Protein AF-0000000078982637 (afdb_homodimer)

Secondary structure (DSSP, 8-state):
--SS-HHHHHHHHHHHHHHH-HHHHHHHHHT--TTTHHHHHHHIIIIIIIITT-TTS-HHHHHHHHHHHHHHHT-HHHHHHHHHHHHHTT--HHHHHHHHHHHHHHH-HHHHHHHHHHHHHHHHHH-/--SS-HHHHHHHHHHHHHHH-HHHHHHHHHT--TTTHHHHHHHIIIIIIIITT-TTS-HHHHHHHHHHHHHHHT-HHHHHHHHHHHHHT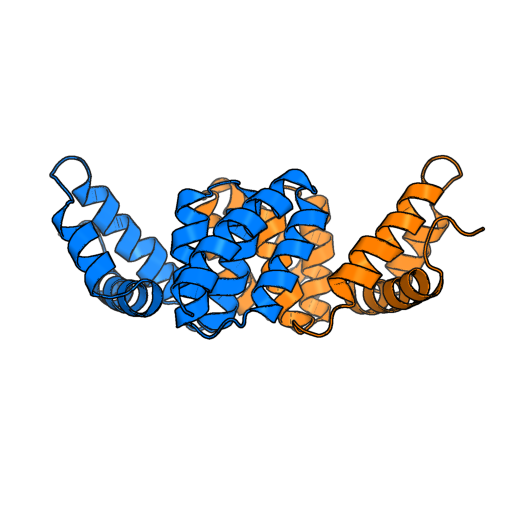T--HHHHHHHHHHHHHHH-HHHHHHHHHHHHHHHHHH-

Nearest PDB structures (foldseek):
  2af7-assembly1_F  TM=8.722E-01  e=1.234E-04  Methanothermobacter thermautotrophicus
  2af7-assembly1_A  TM=8.542E-01  e=3.656E-04  Methanothermobacter thermautotrophicus
  4g9q-assembly1_A  TM=7.860E-01  e=1.277E-02  Sinorhizobium meliloti 1021
  2qeu-assembly1_B  TM=6.125E-01  e=2.126E-01  Paraburkholderia xenovorans LB400
  8sxh-assembly1_C  TM=4.852E-01  e=8.196E+00  Pseudomonas aeruginosa

Structure (mmCIF, N/CA/C/O backbone):
data_AF-0000000078982637-model_v1
#
loop_
_entity.id
_entity.type
_entity.pdbx_description
1 polymer 'Carboxymuconolactone decarboxylase family protein'
#
loop_
_atom_site.group_PDB
_atom_site.id
_atom_site.type_symbol
_atom_site.label_atom_id
_atom_site.label_alt_id
_atom_site.label_comp_id
_atom_site.label_asym_id
_atom_site.label_entity_id
_atom_site.label_seq_id
_atom_site.pdbx_PDB_ins_code
_atom_site.Cartn_x
_atom_site.Cartn_y
_atom_site.Cartn_z
_atom_site.occupancy
_atom_site.B_iso_or_equiv
_atom_site.auth_seq_id
_atom_site.auth_comp_id
_atom_site.auth_asym_id
_atom_site.auth_atom_id
_atom_site.pdbx_PDB_model_num
ATOM 1 N N . MET A 1 1 ? -15.234 -32.938 -7.301 1 39.88 1 MET A N 1
ATOM 2 C CA . MET A 1 1 ? -15.484 -31.547 -7.633 1 39.88 1 MET A CA 1
ATOM 3 C C . MET A 1 1 ? -14.312 -30.672 -7.203 1 39.88 1 MET A C 1
ATOM 5 O O . MET A 1 1 ? -13.789 -30.812 -6.098 1 39.88 1 MET A O 1
ATOM 9 N N . SER A 1 2 ? -13.5 -30.016 -8.086 1 51.41 2 SER A N 1
ATOM 10 C CA . SER A 1 2 ? -12.258 -29.328 -7.789 1 51.41 2 SER A CA 1
ATOM 11 C C . SER A 1 2 ? -12.461 -28.25 -6.734 1 51.41 2 SER A C 1
ATOM 13 O O . SER A 1 2 ? -13.469 -27.531 -6.758 1 51.41 2 SER A O 1
ATOM 15 N N . THR A 1 3 ? -11.875 -28.438 -5.594 1 61.03 3 THR A N 1
ATOM 16 C CA . THR A 1 3 ? -11.977 -27.625 -4.391 1 61.03 3 THR A CA 1
ATOM 17 C C . THR A 1 3 ? -11.914 -26.141 -4.738 1 61.03 3 THR A C 1
ATOM 19 O O . THR A 1 3 ? -12.367 -25.297 -3.965 1 61.03 3 THR A O 1
ATOM 22 N N . PHE A 1 4 ? -11.328 -25.812 -5.848 1 66.12 4 PHE A N 1
ATOM 23 C CA . PHE A 1 4 ? -11.32 -24.422 -6.289 1 66.12 4 PHE A CA 1
ATOM 24 C C . PHE A 1 4 ? -11.984 -24.281 -7.652 1 66.12 4 PHE A C 1
ATOM 26 O O . PHE A 1 4 ? -12.203 -25.281 -8.352 1 66.12 4 PHE A O 1
ATOM 33 N N . ASP A 1 5 ? -12.617 -23.125 -7.871 1 77.19 5 ASP A N 1
ATOM 34 C CA . ASP A 1 5 ? -13.156 -22.734 -9.172 1 77.19 5 ASP A CA 1
ATOM 35 C C . ASP A 1 5 ? -12.078 -22.797 -10.25 1 77.19 5 ASP A C 1
ATOM 37 O O . ASP A 1 5 ? -11.141 -22 -10.234 1 77.19 5 ASP A O 1
ATOM 41 N N . GLU A 1 6 ? -12.086 -23.719 -11.062 1 86.25 6 GLU A N 1
ATOM 42 C CA . GLU A 1 6 ? -11.086 -23.953 -12.102 1 86.25 6 GLU A CA 1
ATOM 43 C C . GLU A 1 6 ? -10.875 -22.719 -12.953 1 86.25 6 GLU A C 1
ATOM 45 O O . GLU A 1 6 ? -9.75 -22.422 -13.367 1 86.25 6 GLU A O 1
ATOM 50 N N . ASP A 1 7 ? -11.938 -22.062 -13.258 1 90.31 7 ASP A N 1
ATOM 51 C CA . ASP A 1 7 ? -11.828 -20.844 -14.055 1 90.31 7 ASP A CA 1
ATOM 52 C C . ASP A 1 7 ? -11.008 -19.781 -13.328 1 90.31 7 ASP A C 1
ATOM 54 O O . ASP A 1 7 ? -10.172 -19.109 -13.938 1 90.31 7 ASP A O 1
ATOM 58 N N . LEU A 1 8 ? -11.305 -19.672 -12.086 1 91.94 8 LEU A N 1
ATOM 59 C CA . LEU A 1 8 ? -10.562 -18.703 -11.289 1 91.94 8 LEU A CA 1
ATOM 60 C C . LEU A 1 8 ? -9.094 -19.109 -11.188 1 91.94 8 LEU A C 1
ATOM 62 O O . LEU A 1 8 ? -8.211 -18.25 -11.172 1 91.94 8 LEU A O 1
ATOM 66 N N . PHE A 1 9 ? -8.805 -20.438 -11.055 1 94.69 9 PHE A N 1
ATOM 67 C CA . PHE A 1 9 ? -7.438 -20.938 -11.008 1 94.69 9 PHE A CA 1
ATOM 68 C C . PHE A 1 9 ? -6.684 -20.594 -12.281 1 94.69 9 PHE A C 1
ATOM 70 O O . PHE A 1 9 ? -5.547 -20.125 -12.234 1 94.69 9 PHE A O 1
ATOM 77 N N . LEU A 1 10 ? -7.301 -20.797 -13.414 1 95 10 LEU A N 1
ATOM 78 C CA . LEU A 1 10 ? -6.656 -20.531 -14.695 1 95 10 LEU A CA 1
ATOM 79 C C . LEU A 1 10 ? -6.41 -19.047 -14.891 1 95 10 LEU A C 1
ATOM 81 O O . LEU A 1 10 ? -5.355 -18.641 -15.383 1 95 10 LEU A O 1
ATOM 85 N N . LYS A 1 11 ? -7.402 -18.266 -14.539 1 95.38 11 LYS A N 1
ATOM 86 C CA . LYS A 1 11 ? -7.215 -16.812 -14.57 1 95.38 11 LYS A CA 1
ATOM 87 C C . LYS A 1 11 ? -6.062 -16.391 -13.664 1 95.38 11 LYS A C 1
ATOM 89 O O . LYS A 1 11 ? -5.238 -15.555 -14.055 1 95.38 11 LYS A O 1
ATOM 94 N N . GLY A 1 12 ? -6.047 -16.984 -12.547 1 97 12 GLY A N 1
ATOM 95 C CA . GLY A 1 12 ? -5 -16.688 -11.586 1 97 12 GLY A CA 1
ATOM 96 C C . GLY A 1 12 ? -3.615 -17.062 -12.078 1 97 12 GLY A C 1
ATOM 97 O O . GLY A 1 12 ? -2.652 -16.328 -11.875 1 97 12 GLY A O 1
ATOM 98 N N . LEU A 1 13 ? -3.615 -18.219 -12.672 1 96.19 13 LEU A N 1
ATOM 99 C CA . LEU A 1 13 ? -2.34 -18.672 -13.203 1 96.19 13 LEU A CA 1
ATOM 100 C C . LEU A 1 13 ? -1.797 -17.703 -14.242 1 96.19 13 LEU A C 1
ATOM 102 O O . LEU A 1 13 ? -0.598 -17.422 -14.266 1 96.19 13 LEU A O 1
ATOM 106 N N . GLU A 1 14 ? -2.582 -17.25 -15.117 1 96.81 14 GLU A N 1
ATOM 107 C CA . GLU A 1 14 ? -2.186 -16.281 -16.141 1 96.81 14 GLU A CA 1
ATOM 108 C C . GLU A 1 14 ? -1.664 -15 -15.523 1 96.81 14 GLU A C 1
ATOM 110 O O . GLU A 1 14 ? -0.617 -14.484 -15.922 1 96.81 14 GLU A O 1
ATOM 115 N N . GLN A 1 15 ? -2.361 -14.492 -14.516 1 96.75 15 GLN A N 1
ATOM 116 C CA . GLN A 1 15 ? -1.96 -13.25 -13.852 1 96.75 15 GLN A CA 1
ATOM 117 C C . GLN A 1 15 ? -0.653 -13.438 -13.086 1 96.75 15 GLN A C 1
ATOM 119 O O . GLN A 1 15 ? 0.202 -12.547 -13.086 1 96.75 15 GLN A O 1
ATOM 124 N N . ARG A 1 16 ? -0.578 -14.523 -12.43 1 97.88 16 ARG A N 1
ATOM 125 C CA . ARG A 1 16 ? 0.612 -14.828 -11.641 1 97.88 16 ARG A CA 1
ATOM 126 C C . ARG A 1 16 ? 1.852 -14.906 -12.523 1 97.88 16 ARG A C 1
ATOM 128 O O . ARG A 1 16 ? 2.881 -14.297 -12.219 1 97.88 16 ARG A O 1
ATOM 135 N N . LYS A 1 17 ? 1.733 -15.562 -13.633 1 98 17 LYS A N 1
ATOM 136 C CA . LYS A 1 17 ? 2.83 -15.68 -14.586 1 98 17 LYS A CA 1
ATOM 137 C C . LYS A 1 17 ? 3.18 -14.328 -15.195 1 98 17 LYS A C 1
ATOM 139 O O . LYS A 1 17 ? 4.355 -14 -15.367 1 98 17 LYS A O 1
ATOM 144 N N . ALA A 1 18 ? 2.193 -13.539 -15.508 1 97.88 18 ALA A N 1
ATOM 145 C CA . ALA A 1 18 ? 2.416 -12.234 -16.109 1 97.88 18 ALA A CA 1
ATOM 146 C C . ALA A 1 18 ? 3.16 -11.297 -15.164 1 97.88 18 ALA A C 1
ATOM 148 O O . ALA A 1 18 ? 3.963 -10.469 -15.594 1 97.88 18 ALA A O 1
ATOM 149 N N . THR A 1 19 ? 2.959 -11.469 -13.906 1 97.69 19 THR A N 1
ATOM 150 C CA . THR A 1 19 ? 3.525 -10.578 -12.898 1 97.69 19 THR A CA 1
ATOM 151 C C . THR A 1 19 ? 4.871 -11.094 -12.406 1 97.69 19 THR A C 1
ATOM 153 O O . THR A 1 19 ? 5.863 -10.367 -12.406 1 97.69 19 THR A O 1
ATOM 156 N N . LEU A 1 20 ? 4.926 -12.359 -12.094 1 97.62 20 LEU A N 1
ATOM 157 C CA . LEU A 1 20 ? 6.094 -12.883 -11.391 1 97.62 20 LEU A CA 1
ATOM 158 C C . LEU A 1 20 ? 7.027 -13.609 -12.352 1 97.62 20 LEU A C 1
ATOM 160 O O . LEU A 1 20 ? 8.141 -13.977 -11.977 1 97.62 20 LEU A O 1
ATOM 164 N N . GLY A 1 21 ? 6.613 -13.828 -13.609 1 97.38 21 GLY A N 1
ATOM 165 C CA . GLY A 1 21 ? 7.383 -14.57 -14.594 1 97.38 21 GLY A CA 1
ATOM 166 C C . GLY A 1 21 ? 6.961 -16.016 -14.711 1 97.38 21 GLY A C 1
ATOM 167 O O . GLY A 1 21 ? 6.848 -16.719 -13.711 1 97.38 21 GLY A O 1
ATOM 168 N N . ALA A 1 22 ? 6.809 -16.453 -15.961 1 97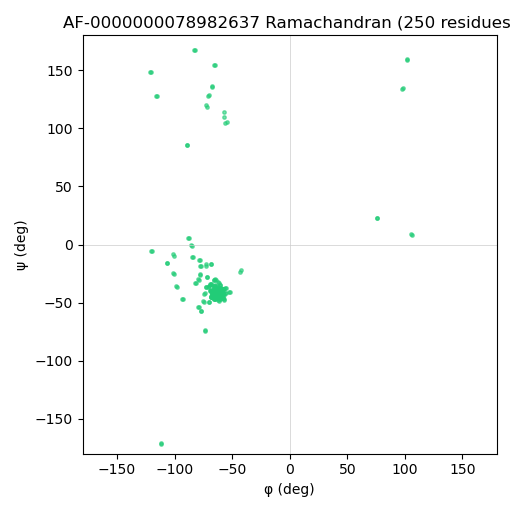.31 22 ALA A N 1
ATOM 169 C CA . ALA A 1 22 ? 6.266 -17.781 -16.234 1 97.31 22 ALA A CA 1
ATOM 170 C C . ALA A 1 22 ? 7.191 -18.875 -15.703 1 97.31 22 ALA A C 1
ATOM 172 O O . ALA A 1 22 ? 6.73 -19.828 -15.07 1 97.31 22 ALA A O 1
ATOM 173 N N . GLU A 1 23 ? 8.492 -18.734 -15.961 1 97 23 GLU A N 1
ATOM 174 C CA . GLU A 1 23 ? 9.438 -19.766 -15.531 1 97 23 GLU A CA 1
ATOM 175 C C . GLU A 1 23 ? 9.445 -19.906 -14.016 1 97 23 GLU A C 1
ATOM 177 O O . GLU A 1 23 ? 9.422 -21.031 -13.492 1 97 23 GLU A O 1
ATOM 182 N N . TYR A 1 24 ? 9.461 -18.812 -13.391 1 96.12 24 TYR A N 1
ATOM 183 C CA . TYR A 1 24 ? 9.453 -18.828 -11.938 1 96.12 24 TYR A CA 1
ATOM 184 C C . TYR A 1 24 ? 8.195 -19.5 -11.398 1 96.12 24 TYR A C 1
ATOM 186 O O . TYR A 1 24 ? 8.273 -20.344 -10.5 1 96.12 24 TYR A O 1
ATOM 194 N N . VAL A 1 25 ? 7.004 -19.172 -11.914 1 97.06 25 VAL A N 1
ATOM 195 C CA . VAL A 1 25 ? 5.719 -19.703 -11.445 1 97.06 25 VAL A CA 1
ATOM 196 C C . VAL A 1 25 ? 5.648 -21.203 -11.711 1 97.06 25 VAL A C 1
ATOM 198 O O . VAL A 1 25 ? 5.195 -21.969 -10.852 1 97.06 25 VAL A O 1
ATOM 201 N N . GLU A 1 26 ? 6.105 -21.609 -12.844 1 95.88 26 GLU A N 1
ATOM 202 C CA . GLU A 1 26 ? 6.078 -23.031 -13.195 1 95.88 26 GLU A CA 1
ATOM 203 C C . GLU A 1 26 ? 6.98 -23.844 -12.273 1 95.88 26 GLU A C 1
ATOM 205 O O . GLU A 1 26 ? 6.613 -24.953 -11.852 1 95.88 26 GLU A O 1
ATOM 210 N N . ARG A 1 27 ? 8.156 -23.312 -12 1 95.81 27 ARG A N 1
ATOM 211 C CA . ARG A 1 27 ? 9.062 -23.984 -11.078 1 95.81 27 ARG A CA 1
ATOM 212 C C . ARG A 1 27 ? 8.438 -24.094 -9.688 1 95.81 27 ARG A C 1
ATOM 214 O O . ARG A 1 27 ? 8.539 -25.125 -9.039 1 95.81 27 ARG A O 1
ATOM 221 N N . ASN A 1 28 ? 7.816 -23 -9.258 1 94.25 28 ASN A N 1
ATOM 222 C CA . ASN A 1 28 ? 7.148 -23 -7.961 1 94.25 28 ASN A CA 1
ATOM 223 C C . ASN A 1 28 ? 6.039 -24.031 -7.891 1 94.25 28 ASN A C 1
ATOM 225 O O . ASN A 1 28 ? 5.934 -24.766 -6.906 1 94.25 28 ASN A O 1
ATOM 229 N N . LEU A 1 29 ? 5.203 -24.141 -8.914 1 93.25 29 LEU A N 1
ATOM 230 C CA . LEU A 1 29 ? 4.09 -25.078 -8.953 1 93.25 29 LEU A CA 1
ATOM 231 C C . LEU A 1 29 ? 4.59 -26.516 -9.031 1 93.25 29 LEU A C 1
ATOM 233 O O . LEU A 1 29 ? 4.012 -27.422 -8.414 1 93.25 29 LEU A O 1
ATOM 237 N N . ALA A 1 30 ? 5.656 -26.719 -9.688 1 93.25 30 ALA A N 1
ATOM 238 C CA . ALA A 1 30 ? 6.227 -28.062 -9.852 1 93.25 30 ALA A CA 1
ATOM 239 C C . ALA A 1 30 ? 6.832 -28.562 -8.539 1 93.25 30 ALA A C 1
ATOM 241 O O . ALA A 1 30 ? 6.918 -29.766 -8.312 1 93.25 30 ALA A O 1
ATOM 242 N N . ALA A 1 31 ? 7.234 -27.656 -7.773 1 93.94 31 ALA A N 1
ATOM 243 C CA . ALA A 1 31 ? 7.875 -28 -6.508 1 93.94 31 ALA A CA 1
ATOM 244 C C . ALA A 1 31 ? 6.836 -28.391 -5.457 1 93.94 31 ALA A C 1
ATOM 246 O O . ALA A 1 31 ? 7.176 -28.953 -4.418 1 93.94 31 ALA A O 1
ATOM 247 N N . ALA A 1 32 ? 5.586 -28.109 -5.738 1 91.5 32 ALA A N 1
ATOM 248 C CA . ALA A 1 32 ? 4.531 -28.438 -4.785 1 91.5 32 ALA A CA 1
ATOM 249 C C . ALA A 1 32 ? 4.367 -29.938 -4.641 1 91.5 32 ALA A C 1
ATOM 251 O O . ALA A 1 32 ? 4.453 -30.672 -5.625 1 91.5 32 ALA A O 1
ATOM 252 N N . ASP A 1 33 ? 4.234 -30.359 -3.34 1 94.06 33 ASP A N 1
ATOM 253 C CA . ASP A 1 33 ? 3.953 -31.75 -3.045 1 94.06 33 ASP A CA 1
ATOM 254 C C . ASP A 1 33 ? 2.551 -31.922 -2.463 1 94.06 33 ASP A C 1
ATOM 256 O O . ASP A 1 33 ? 1.758 -30.984 -2.459 1 94.06 33 ASP A O 1
ATOM 260 N N . GLU A 1 34 ? 2.332 -33.188 -2.01 1 92.88 34 GLU A N 1
ATOM 261 C CA . GLU A 1 34 ? 0.986 -33.469 -1.53 1 92.88 34 GLU A CA 1
ATOM 262 C C . GLU A 1 34 ? 0.618 -32.594 -0.341 1 92.88 34 GLU A C 1
ATOM 264 O O . GLU A 1 34 ? -0.543 -32.219 -0.183 1 92.88 34 GLU A O 1
ATOM 269 N N . PHE A 1 35 ? 1.637 -32.312 0.419 1 94.44 35 PHE A N 1
ATOM 270 C CA . PHE A 1 35 ? 1.436 -31.516 1.626 1 94.44 35 PHE A CA 1
ATOM 271 C C . PHE A 1 35 ? 1.106 -30.062 1.274 1 94.44 35 PHE A C 1
ATOM 273 O O . PHE A 1 35 ? 0.242 -29.453 1.902 1 94.44 35 PHE A O 1
ATOM 280 N N . THR A 1 36 ? 1.688 -29.469 0.21 1 94.81 36 THR A N 1
ATOM 281 C CA . THR A 1 36 ? 1.556 -28.031 -0.063 1 94.81 36 THR A CA 1
ATOM 282 C C . THR A 1 36 ? 0.626 -27.797 -1.25 1 94.81 36 THR A C 1
ATOM 284 O O . THR A 1 36 ? 0.134 -26.688 -1.446 1 94.81 36 THR A O 1
ATOM 287 N N . ARG A 1 37 ? 0.33 -28.703 -2.023 1 92.06 37 ARG A N 1
ATOM 288 C CA . ARG A 1 37 ? -0.377 -28.547 -3.291 1 92.06 37 ARG A CA 1
ATOM 289 C C . ARG A 1 37 ? -1.765 -27.953 -3.078 1 92.06 37 ARG A C 1
ATOM 291 O O . ARG A 1 37 ? -2.17 -27.031 -3.795 1 92.06 37 ARG A O 1
ATOM 298 N N . PRO A 1 38 ? -2.51 -28.469 -2.076 1 91.44 38 PRO A N 1
ATOM 299 C CA . PRO A 1 38 ? -3.84 -27.875 -1.916 1 91.44 38 PRO A CA 1
ATOM 300 C C . PRO A 1 38 ? -3.791 -26.375 -1.627 1 91.44 38 PRO A C 1
ATOM 302 O O . PRO A 1 38 ? -4.617 -25.625 -2.137 1 91.44 38 PRO A O 1
ATOM 305 N N . PHE A 1 39 ? -2.877 -25.969 -0.889 1 93.31 39 PHE A N 1
ATOM 306 C CA . PHE A 1 39 ? -2.729 -24.547 -0.579 1 93.31 39 PHE A CA 1
ATOM 307 C C . PHE A 1 39 ? -2.305 -23.766 -1.816 1 93.31 39 PHE A C 1
ATOM 309 O O . PHE A 1 39 ? -2.824 -22.688 -2.076 1 93.31 39 PHE A O 1
ATOM 316 N N . GLN A 1 40 ? -1.388 -24.297 -2.486 1 93.25 40 GLN A N 1
ATOM 317 C CA . GLN A 1 40 ? -0.909 -23.625 -3.684 1 93.25 40 GLN A CA 1
ATOM 318 C C . GLN A 1 40 ? -2.041 -23.406 -4.684 1 93.25 40 GLN A C 1
ATOM 320 O O . GLN A 1 40 ? -2.141 -22.328 -5.293 1 93.25 40 GLN A O 1
ATOM 325 N N . GLU A 1 41 ? -2.838 -24.328 -4.855 1 91.25 41 GLU A N 1
ATOM 326 C CA . GLU A 1 41 ? -3.967 -24.234 -5.777 1 91.25 41 GLU A CA 1
ATOM 327 C C . GLU A 1 41 ? -4.992 -23.219 -5.293 1 91.25 41 GLU A C 1
ATOM 329 O O . GLU A 1 41 ? -5.477 -22.391 -6.074 1 91.25 41 GLU A O 1
ATOM 334 N N . ALA A 1 42 ? -5.277 -23.297 -4.031 1 91.75 42 ALA A N 1
ATOM 335 C CA . ALA A 1 42 ? -6.223 -22.344 -3.443 1 91.75 42 ALA A CA 1
ATOM 336 C C . ALA A 1 42 ? -5.703 -20.922 -3.541 1 91.75 42 ALA A C 1
ATOM 338 O O . ALA A 1 42 ? -6.449 -20 -3.895 1 91.75 42 ALA A O 1
ATOM 339 N N . MET A 1 43 ? -4.438 -20.766 -3.219 1 94.31 43 MET A N 1
ATOM 340 C CA . MET A 1 43 ? -3.812 -19.438 -3.234 1 94.31 43 MET A CA 1
ATOM 341 C C . MET A 1 43 ? -3.799 -18.859 -4.645 1 94.31 43 MET A C 1
ATOM 343 O O . MET A 1 43 ? -4.059 -17.672 -4.832 1 94.31 43 MET A O 1
ATOM 347 N N . THR A 1 44 ? -3.49 -19.719 -5.602 1 95.19 44 THR A N 1
ATOM 348 C CA . THR A 1 44 ? -3.479 -19.234 -6.98 1 95.19 44 THR A CA 1
ATOM 349 C C . THR A 1 44 ? -4.867 -18.75 -7.398 1 95.19 44 THR A C 1
ATOM 351 O O . THR A 1 44 ? -5.004 -17.688 -8.008 1 95.19 44 THR A O 1
ATOM 354 N N . ALA A 1 45 ? -5.863 -19.484 -7.047 1 94.62 45 ALA A N 1
ATOM 355 C CA . ALA A 1 45 ? -7.23 -19.109 -7.402 1 94.62 45 ALA A CA 1
ATOM 356 C C . ALA A 1 45 ? -7.668 -17.859 -6.656 1 94.62 45 ALA A C 1
ATOM 358 O O . ALA A 1 45 ? -8.211 -16.922 -7.254 1 94.62 45 ALA A O 1
ATOM 359 N N . TRP A 1 46 ? -7.391 -17.797 -5.398 1 94.25 46 TRP A N 1
ATOM 360 C CA . TRP A 1 46 ? -7.883 -16.719 -4.555 1 94.25 46 TRP A CA 1
ATOM 361 C C . TRP A 1 46 ? -7.031 -15.469 -4.73 1 94.25 46 TRP A C 1
ATOM 363 O O . TRP A 1 46 ? -7.551 -14.391 -5.051 1 94.25 46 TRP A O 1
ATOM 373 N N . CYS A 1 47 ? -5.734 -15.555 -4.574 1 96.62 47 CYS A N 1
ATOM 374 C CA . CYS A 1 47 ? -4.852 -14.398 -4.562 1 96.62 47 CYS A CA 1
ATOM 375 C C . CYS A 1 47 ? -4.68 -13.828 -5.969 1 96.62 47 CYS A C 1
ATOM 377 O O . CYS A 1 47 ? -4.82 -12.625 -6.176 1 96.62 47 CYS A O 1
ATOM 379 N N . TRP A 1 48 ? -4.539 -14.727 -6.859 1 97.25 48 TRP A N 1
ATOM 380 C CA . TRP A 1 48 ? -4.176 -14.281 -8.203 1 97.25 48 TRP A CA 1
ATOM 381 C C . TRP A 1 48 ? -5.402 -14.219 -9.102 1 97.25 48 TRP A C 1
ATOM 383 O O . TRP A 1 48 ? -5.488 -13.367 -9.992 1 97.25 48 TRP A O 1
ATOM 393 N N . GLY A 1 49 ? -6.34 -15.102 -8.969 1 96.38 49 GLY A N 1
ATOM 394 C CA . GLY A 1 49 ? -7.559 -15.078 -9.758 1 96.38 49 GLY A CA 1
ATOM 395 C C . GLY A 1 49 ? -8.562 -14.039 -9.289 1 96.38 49 GLY A C 1
ATOM 396 O O . GLY A 1 49 ? -8.953 -13.156 -10.047 1 96.38 49 GLY A O 1
ATOM 397 N N . PHE A 1 50 ? -8.914 -14.18 -8 1 95.25 50 PHE A N 1
ATOM 398 C CA . PHE A 1 50 ? -9.883 -13.258 -7.418 1 95.25 50 PHE A CA 1
ATOM 399 C C . PHE A 1 50 ? -9.258 -11.898 -7.148 1 95.25 50 PHE A C 1
ATOM 401 O O . PHE A 1 50 ? -9.773 -10.875 -7.594 1 95.25 50 PHE A O 1
ATOM 408 N N . GLY A 1 51 ? -8.141 -11.867 -6.531 1 95.94 51 GLY A N 1
ATOM 409 C CA . GLY A 1 51 ? -7.473 -10.633 -6.16 1 95.94 51 GLY A CA 1
ATOM 410 C C . GLY A 1 51 ? -6.844 -9.914 -7.34 1 95.94 51 GLY A C 1
ATOM 411 O O . GLY A 1 51 ? -7.441 -9 -7.91 1 95.94 51 GLY A O 1
ATOM 412 N N . TRP A 1 52 ? -5.762 -10.438 -7.812 1 96.56 52 TRP A N 1
ATOM 413 C CA . TRP A 1 52 ? -4.977 -9.828 -8.875 1 96.56 52 TRP A CA 1
ATOM 414 C C . TRP A 1 52 ? -5.734 -9.859 -10.203 1 96.56 52 TRP A C 1
ATOM 416 O O . TRP A 1 52 ? -5.406 -9.109 -11.125 1 96.56 52 TRP A O 1
ATOM 426 N N . GLY A 1 53 ? -6.746 -10.688 -10.266 1 94.81 53 GLY A N 1
ATOM 427 C CA . GLY A 1 53 ? -7.539 -10.805 -11.477 1 94.81 53 GLY A CA 1
ATOM 428 C C . GLY A 1 53 ? -8.633 -9.758 -11.586 1 94.81 53 GLY A C 1
ATOM 429 O O . GLY A 1 53 ? -9.312 -9.672 -12.609 1 94.81 53 GLY A O 1
ATOM 430 N N . ASP A 1 54 ? -8.852 -9.047 -10.492 1 95.25 54 ASP A N 1
ATOM 431 C CA . ASP A 1 54 ? -9.812 -7.945 -10.516 1 95.25 54 ASP A CA 1
ATOM 432 C C . ASP A 1 54 ? -9.266 -6.754 -11.305 1 95.25 54 ASP A C 1
ATOM 434 O O . ASP A 1 54 ? -8.312 -6.102 -10.867 1 95.25 54 ASP A O 1
ATOM 438 N N . ASP A 1 55 ? -9.938 -6.355 -12.414 1 95.81 55 ASP A N 1
ATOM 439 C CA . ASP A 1 55 ? -9.391 -5.387 -13.359 1 95.81 55 ASP A CA 1
ATOM 440 C C . ASP A 1 55 ? -9.734 -3.957 -12.938 1 95.81 55 ASP A C 1
ATOM 442 O O . ASP A 1 55 ? -9.406 -3.002 -13.648 1 95.81 55 ASP A O 1
ATOM 446 N N . VAL A 1 56 ? -10.336 -3.84 -11.766 1 97.94 56 VAL A N 1
ATOM 447 C CA . VAL A 1 56 ? -10.703 -2.52 -11.273 1 97.94 56 VAL A CA 1
ATOM 448 C C . VAL A 1 56 ? -9.453 -1.688 -11.016 1 97.94 56 VAL A C 1
ATOM 450 O O . VAL A 1 56 ? -9.469 -0.465 -11.172 1 97.94 56 VAL A O 1
ATOM 453 N N . ILE A 1 57 ? -8.367 -2.305 -10.578 1 98.06 57 ILE A N 1
ATOM 454 C CA . ILE A 1 57 ? -7.082 -1.646 -10.352 1 98.06 57 ILE A CA 1
ATOM 455 C C . ILE A 1 57 ? -6.035 -2.221 -11.305 1 98.06 57 ILE A C 1
ATOM 457 O O . ILE A 1 57 ? -5.867 -3.439 -11.391 1 98.06 57 ILE A O 1
ATOM 461 N N . GLU A 1 58 ? -5.371 -1.342 -12.016 1 97.88 58 GLU A N 1
ATOM 462 C CA . GLU A 1 58 ? -4.371 -1.766 -12.992 1 97.88 58 GLU A CA 1
ATOM 463 C C . GLU A 1 58 ? -3.193 -2.453 -12.312 1 97.88 58 GLU A C 1
ATOM 465 O O . GLU A 1 58 ? -2.844 -2.121 -11.18 1 97.88 58 GLU A O 1
ATOM 470 N N . PRO A 1 59 ? -2.477 -3.348 -13.047 1 98 59 PRO A N 1
ATOM 471 C CA . PRO A 1 59 ? -1.403 -4.156 -12.461 1 98 59 PRO A CA 1
ATOM 472 C C . PRO A 1 59 ? -0.288 -3.307 -11.852 1 98 59 PRO A C 1
ATOM 474 O O . PRO A 1 59 ? 0.233 -3.637 -10.789 1 98 59 PRO A O 1
ATOM 477 N N . LYS A 1 60 ? 0.074 -2.215 -12.508 1 98.62 60 LYS A N 1
ATOM 478 C CA . LYS A 1 60 ? 1.151 -1.375 -11.992 1 98.62 60 LYS A CA 1
ATOM 479 C C . LYS A 1 60 ? 0.79 -0.792 -10.633 1 98.62 60 LYS A C 1
ATOM 481 O O . LYS A 1 60 ? 1.581 -0.865 -9.688 1 98.62 60 LYS A O 1
ATOM 486 N N . THR A 1 61 ? -0.418 -0.27 -10.516 1 98.62 61 THR A N 1
ATOM 487 C CA . THR A 1 61 ? -0.894 0.293 -9.258 1 98.62 61 THR A CA 1
ATOM 488 C C . THR A 1 61 ? -1.019 -0.792 -8.195 1 98.62 61 THR A C 1
ATOM 490 O O . THR A 1 61 ? -0.652 -0.579 -7.035 1 98.62 61 THR A O 1
ATOM 493 N N . ARG A 1 62 ? -1.484 -1.956 -8.578 1 98.5 62 ARG A N 1
ATOM 494 C CA . ARG A 1 62 ? -1.589 -3.078 -7.648 1 98.5 62 ARG A CA 1
ATOM 495 C C . ARG A 1 62 ? -0.222 -3.451 -7.086 1 98.5 62 ARG A C 1
ATOM 497 O O . ARG A 1 62 ? -0.096 -3.754 -5.895 1 98.5 62 ARG A O 1
ATOM 504 N N . SER A 1 63 ? 0.764 -3.459 -7.941 1 98.75 63 SER A N 1
ATOM 505 C CA . SER A 1 63 ? 2.123 -3.75 -7.496 1 98.75 63 SER A CA 1
ATOM 506 C C . SER A 1 63 ? 2.598 -2.727 -6.469 1 98.75 63 SER A C 1
ATOM 508 O O . SER A 1 63 ? 3.219 -3.086 -5.465 1 98.75 63 SER A O 1
ATOM 510 N N . MET A 1 64 ? 2.293 -1.453 -6.727 1 98.81 64 MET A N 1
ATOM 511 C CA . MET A 1 64 ? 2.732 -0.402 -5.816 1 98.81 64 MET A CA 1
ATOM 512 C C . MET A 1 64 ? 2.07 -0.553 -4.449 1 98.81 64 MET A C 1
ATOM 514 O O . MET A 1 64 ? 2.734 -0.452 -3.418 1 98.81 64 MET A O 1
ATOM 518 N N . MET A 1 65 ? 0.77 -0.859 -4.449 1 98.5 65 MET A N 1
ATOM 519 C CA . MET A 1 65 ? 0.038 -1.114 -3.211 1 98.5 65 MET A CA 1
ATOM 520 C C . MET A 1 65 ? 0.646 -2.287 -2.451 1 98.5 65 MET A C 1
ATOM 522 O O . MET A 1 65 ? 0.827 -2.219 -1.234 1 98.5 65 MET A O 1
ATOM 526 N N . ASN A 1 66 ? 0.938 -3.299 -3.199 1 98.62 66 ASN A N 1
ATOM 527 C CA . ASN A 1 66 ? 1.449 -4.531 -2.607 1 98.62 66 ASN A CA 1
ATOM 528 C C . ASN A 1 66 ? 2.822 -4.32 -1.975 1 98.62 66 ASN A C 1
ATOM 530 O O . ASN A 1 66 ? 3.102 -4.848 -0.897 1 98.62 66 ASN A O 1
ATOM 534 N N . LEU A 1 67 ? 3.68 -3.557 -2.65 1 98.88 67 LEU A N 1
ATOM 535 C CA . LEU A 1 67 ? 5.004 -3.281 -2.1 1 98.88 67 LEU A CA 1
ATOM 536 C C . LEU A 1 67 ? 4.895 -2.535 -0.773 1 98.88 67 LEU A C 1
ATOM 538 O O . LEU A 1 67 ? 5.598 -2.859 0.185 1 98.88 67 LEU A O 1
ATOM 542 N N . ALA A 1 68 ? 4.027 -1.532 -0.734 1 98.81 68 ALA A N 1
ATOM 543 C CA . ALA A 1 68 ? 3.83 -0.801 0.515 1 98.81 68 ALA A CA 1
ATOM 544 C C . ALA A 1 68 ? 3.326 -1.727 1.618 1 98.81 68 ALA A C 1
ATOM 546 O O . ALA A 1 68 ? 3.832 -1.695 2.742 1 98.81 68 ALA A O 1
ATOM 547 N N . MET A 1 69 ? 2.41 -2.568 1.283 1 98.81 69 MET A N 1
ATOM 548 C CA . MET A 1 69 ? 1.756 -3.453 2.244 1 98.81 69 MET A CA 1
ATOM 549 C C . MET A 1 69 ? 2.721 -4.527 2.738 1 98.81 69 MET A C 1
ATOM 551 O O . MET A 1 69 ? 2.848 -4.742 3.945 1 98.81 69 MET A O 1
ATOM 555 N N . ILE A 1 70 ? 3.432 -5.223 1.831 1 98.75 70 ILE A N 1
ATOM 556 C CA . ILE A 1 70 ? 4.367 -6.281 2.199 1 98.75 70 ILE A CA 1
ATOM 557 C C . ILE A 1 70 ? 5.543 -5.68 2.973 1 98.75 70 ILE A C 1
ATOM 559 O O . ILE A 1 70 ? 6.062 -6.305 3.9 1 98.75 70 ILE A O 1
ATOM 563 N N . GLY A 1 71 ? 5.926 -4.461 2.566 1 98.69 71 GLY A N 1
ATOM 564 C CA . GLY A 1 71 ? 6.922 -3.748 3.35 1 98.69 71 GLY A CA 1
ATOM 565 C C . GLY A 1 71 ? 6.504 -3.529 4.793 1 98.69 71 GLY A C 1
ATOM 566 O O . GLY A 1 71 ? 7.285 -3.77 5.715 1 98.69 71 GLY A O 1
ATOM 567 N N . ALA A 1 72 ? 5.336 -3.113 4.992 1 98.44 72 ALA A N 1
ATOM 568 C CA . ALA A 1 72 ? 4.809 -2.893 6.336 1 98.44 72 ALA A CA 1
ATOM 569 C C . ALA A 1 72 ? 4.809 -4.188 7.145 1 98.44 72 ALA A C 1
ATOM 571 O O . ALA A 1 72 ? 5.039 -4.172 8.352 1 98.44 72 ALA A O 1
ATOM 572 N N . LEU A 1 73 ? 4.559 -5.301 6.508 1 98.19 73 LEU A N 1
ATOM 573 C CA . LEU A 1 73 ? 4.477 -6.602 7.16 1 98.19 73 LEU A CA 1
ATOM 574 C C . LEU A 1 73 ? 5.867 -7.145 7.473 1 98.19 73 LEU A C 1
ATOM 576 O O . LEU A 1 73 ? 6.008 -8.086 8.25 1 98.19 73 LEU A O 1
ATOM 580 N N . GLY A 1 74 ? 6.883 -6.609 6.816 1 98.12 74 GLY A N 1
ATOM 581 C CA . GLY A 1 74 ? 8.258 -7.016 7.062 1 98.12 74 GLY A CA 1
ATOM 582 C C . GLY A 1 74 ? 8.602 -8.359 6.453 1 98.12 74 GLY A C 1
ATOM 583 O O . GLY A 1 74 ? 9.469 -9.078 6.961 1 98.12 74 GLY A O 1
ATOM 584 N N . LYS A 1 75 ? 7.898 -8.797 5.457 1 98.19 75 LYS A N 1
ATOM 585 C CA . LYS A 1 75 ? 8.164 -10.047 4.758 1 98.19 75 LYS A CA 1
ATOM 586 C C . LYS A 1 75 ? 9.133 -9.844 3.598 1 98.19 75 LYS A C 1
ATOM 588 O O . LYS A 1 75 ? 8.734 -9.844 2.434 1 98.19 75 LYS A O 1
ATOM 593 N N . MET A 1 76 ? 10.414 -9.883 3.859 1 98.31 76 MET A N 1
ATOM 594 C CA . MET A 1 76 ? 11.391 -9.328 2.928 1 98.31 76 MET A CA 1
ATOM 595 C C . MET A 1 76 ? 11.664 -10.305 1.784 1 98.31 76 MET A C 1
ATOM 597 O O . MET A 1 76 ? 11.961 -9.883 0.666 1 98.31 76 MET A O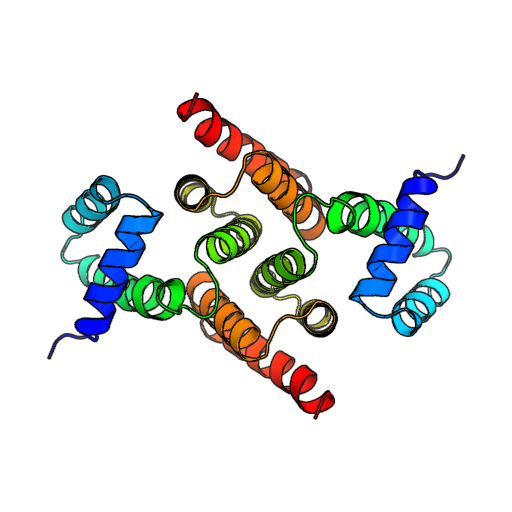 1
ATOM 601 N N . HIS A 1 77 ? 11.547 -11.609 2.023 1 98 77 HIS A N 1
ATOM 602 C CA . HIS A 1 77 ? 11.648 -12.539 0.904 1 98 77 HIS A CA 1
ATOM 603 C C . HIS A 1 77 ? 10.539 -12.305 -0.112 1 98 77 HIS A C 1
ATOM 605 O O . HIS A 1 77 ? 10.797 -12.234 -1.316 1 98 77 HIS A O 1
ATOM 611 N N . GLU A 1 78 ? 9.344 -12.203 0.391 1 98.06 78 GLU A N 1
ATOM 612 C CA . GLU A 1 78 ? 8.203 -11.898 -0.468 1 98.06 78 GLU A CA 1
ATOM 613 C C . GLU A 1 78 ? 8.336 -10.523 -1.102 1 98.06 78 GLU A C 1
ATOM 615 O O . GLU A 1 78 ? 7.977 -10.328 -2.264 1 98.06 78 GLU A O 1
ATOM 620 N N . TRP A 1 79 ? 8.812 -9.555 -0.326 1 98.75 79 TRP A N 1
ATOM 621 C CA . TRP A 1 79 ? 8.992 -8.195 -0.84 1 98.75 79 TRP A CA 1
ATOM 622 C C . TRP A 1 79 ? 9.922 -8.195 -2.049 1 98.75 79 TRP A C 1
ATOM 624 O O . TRP A 1 79 ? 9.672 -7.492 -3.029 1 98.75 79 TRP A O 1
ATOM 634 N N . GLU A 1 80 ? 10.93 -9 -2.006 1 98.69 80 GLU A N 1
ATOM 635 C CA . GLU A 1 80 ? 11.867 -9.094 -3.123 1 98.69 80 GLU A CA 1
ATOM 636 C C . GLU A 1 80 ? 11.18 -9.641 -4.371 1 98.69 80 GLU A C 1
ATOM 638 O O . GLU A 1 80 ? 11.344 -9.094 -5.465 1 98.69 80 GLU A O 1
ATOM 643 N N . ILE A 1 81 ? 10.445 -10.672 -4.258 1 98.19 81 ILE A N 1
ATOM 644 C CA . ILE A 1 81 ? 9.727 -11.297 -5.363 1 98.19 81 ILE A CA 1
ATOM 645 C C . ILE A 1 81 ? 8.766 -10.281 -5.992 1 98.19 81 ILE A C 1
ATOM 647 O O . ILE A 1 81 ? 8.742 -10.117 -7.215 1 98.19 81 ILE A O 1
ATOM 651 N N . HIS A 1 82 ? 8.07 -9.578 -5.16 1 98.62 82 HIS A N 1
ATOM 652 C CA . HIS A 1 82 ? 7.062 -8.648 -5.664 1 98.62 82 HIS A CA 1
ATOM 653 C C . HIS A 1 82 ? 7.707 -7.371 -6.188 1 98.62 82 HIS A C 1
ATOM 655 O O . HIS A 1 82 ? 7.109 -6.652 -6.988 1 98.62 82 HIS A O 1
ATOM 661 N N . CYS A 1 83 ? 8.891 -7.043 -5.664 1 98.81 83 CYS A N 1
ATOM 662 C CA . CYS A 1 83 ? 9.633 -5.934 -6.262 1 98.81 83 CYS A CA 1
ATOM 663 C C . CYS A 1 83 ? 9.984 -6.23 -7.711 1 98.81 83 CYS A C 1
ATOM 665 O O . CYS A 1 83 ? 9.82 -5.375 -8.586 1 98.81 83 CYS A O 1
ATOM 667 N N . ARG A 1 84 ? 10.43 -7.445 -7.992 1 98.5 84 ARG A N 1
ATOM 668 C CA . ARG A 1 84 ? 10.664 -7.859 -9.375 1 98.5 84 ARG A CA 1
ATOM 669 C C . ARG A 1 84 ? 9.375 -7.809 -10.188 1 98.5 84 ARG A C 1
ATOM 671 O O . ARG A 1 84 ? 9.383 -7.352 -11.336 1 98.5 84 ARG A O 1
ATOM 678 N N . GLY A 1 85 ? 8.297 -8.328 -9.609 1 98.25 85 GLY A N 1
ATOM 679 C CA . GLY A 1 85 ? 7.004 -8.25 -10.266 1 98.25 85 GLY A CA 1
ATOM 680 C C . GLY A 1 85 ? 6.574 -6.832 -10.57 1 98.25 85 GLY A C 1
ATOM 681 O O . GLY A 1 85 ? 5.98 -6.57 -11.625 1 98.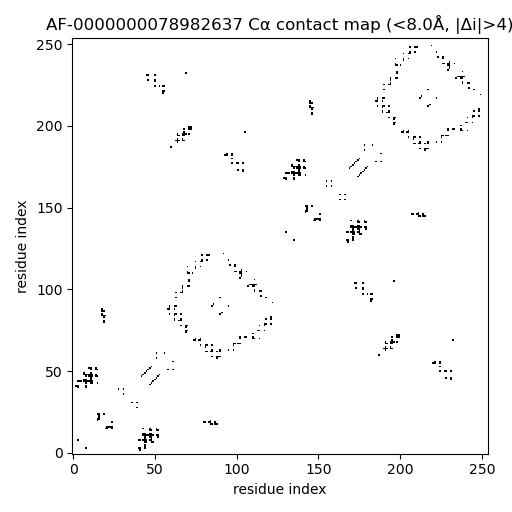25 85 GLY A O 1
ATOM 682 N N . ALA A 1 86 ? 6.887 -5.906 -9.625 1 98.81 86 ALA A N 1
ATOM 683 C CA . ALA A 1 86 ? 6.559 -4.496 -9.82 1 98.81 86 ALA A CA 1
ATOM 684 C C . ALA A 1 86 ? 7.312 -3.92 -11.016 1 98.81 86 ALA A C 1
ATOM 686 O O . ALA A 1 86 ? 6.75 -3.164 -11.805 1 98.81 86 ALA A O 1
ATOM 687 N N . ARG A 1 87 ? 8.547 -4.277 -11.086 1 98.62 87 ARG A N 1
ATOM 688 C CA . ARG A 1 87 ? 9.328 -3.855 -12.242 1 98.62 87 ARG A CA 1
ATOM 689 C C . ARG A 1 87 ? 8.727 -4.391 -13.539 1 98.62 87 ARG A C 1
ATOM 691 O O . ARG A 1 87 ? 8.602 -3.658 -14.523 1 98.62 87 ARG A O 1
ATOM 698 N N . THR A 1 88 ? 8.344 -5.605 -13.578 1 98.19 88 THR A N 1
ATOM 699 C CA . THR A 1 88 ? 7.691 -6.234 -14.719 1 98.19 88 THR A CA 1
ATOM 700 C C . THR A 1 88 ? 6.434 -5.465 -15.109 1 98.19 88 THR A C 1
ATOM 702 O O . THR A 1 88 ? 6.156 -5.285 -16.297 1 98.19 88 THR A O 1
ATOM 705 N N . ASN A 1 89 ? 5.707 -4.953 -14.109 1 98.44 89 ASN A N 1
ATOM 706 C CA . ASN A 1 89 ? 4.445 -4.258 -14.352 1 98.44 89 ASN A CA 1
ATOM 707 C C . ASN A 1 89 ? 4.672 -2.781 -14.672 1 98.44 89 ASN A C 1
ATOM 709 O O . ASN A 1 89 ? 3.715 -2.027 -14.852 1 98.44 89 ASN A O 1
ATOM 713 N N . GLY A 1 90 ? 5.914 -2.318 -14.68 1 98.5 90 GLY A N 1
ATOM 714 C CA . GLY A 1 90 ? 6.203 -0.988 -15.188 1 98.5 90 GLY A CA 1
ATOM 715 C C . GLY A 1 90 ? 6.504 0.018 -14.094 1 98.5 90 GLY A C 1
ATOM 716 O O . GLY A 1 90 ? 6.602 1.219 -14.352 1 98.5 90 GLY A O 1
ATOM 717 N N . VAL A 1 91 ? 6.656 -0.387 -12.836 1 98.75 91 VAL A N 1
ATOM 718 C CA . VAL A 1 91 ? 7.02 0.529 -11.766 1 98.75 91 VAL A CA 1
ATOM 719 C C . VAL A 1 91 ? 8.469 0.971 -11.93 1 98.75 91 VAL A C 1
ATOM 721 O O . VAL A 1 91 ? 9.375 0.136 -12.047 1 98.75 91 VAL A O 1
ATOM 724 N N . SER A 1 92 ? 8.695 2.258 -11.922 1 98.56 92 SER A N 1
ATOM 725 C CA . SER A 1 92 ? 10.023 2.787 -12.188 1 98.56 92 SER A CA 1
ATOM 726 C C . SER A 1 92 ? 10.891 2.758 -10.93 1 98.56 92 SER A C 1
ATOM 728 O O . SER A 1 92 ? 10.383 2.586 -9.82 1 98.56 92 SER A O 1
ATOM 730 N N . ARG A 1 93 ? 12.211 2.971 -11.117 1 98.31 93 ARG A N 1
ATOM 731 C CA . ARG A 1 93 ? 13.148 3.074 -10 1 98.31 93 ARG A CA 1
ATOM 732 C C . ARG A 1 93 ? 12.758 4.207 -9.062 1 98.31 93 ARG A C 1
ATOM 734 O O . ARG A 1 93 ? 12.805 4.051 -7.84 1 98.31 93 ARG A O 1
ATOM 741 N N . ASP A 1 94 ? 12.367 5.363 -9.641 1 98.5 94 ASP A N 1
ATOM 742 C CA . ASP A 1 94 ? 11.969 6.512 -8.828 1 98.5 94 ASP A CA 1
ATOM 743 C C . ASP A 1 94 ? 10.695 6.211 -8.039 1 98.5 94 ASP A C 1
ATOM 745 O O . ASP A 1 94 ? 10.547 6.664 -6.898 1 98.5 94 ASP A O 1
ATOM 749 N N . GLU A 1 95 ? 9.805 5.484 -8.625 1 98.69 95 GLU A N 1
ATOM 750 C CA . GLU A 1 95 ? 8.578 5.121 -7.922 1 98.69 95 GLU A CA 1
ATOM 751 C C . GLU A 1 95 ? 8.867 4.148 -6.781 1 98.69 95 GLU A C 1
ATOM 753 O O . GLU A 1 95 ? 8.273 4.25 -5.707 1 98.69 95 GLU A O 1
ATOM 758 N N . ILE A 1 96 ? 9.773 3.199 -6.996 1 98.88 96 ILE A N 1
ATOM 759 C CA . ILE A 1 96 ? 10.172 2.295 -5.926 1 98.88 96 ILE A CA 1
ATOM 760 C C . ILE A 1 96 ? 10.781 3.094 -4.773 1 98.88 96 ILE A C 1
ATOM 762 O O . ILE A 1 96 ? 10.469 2.848 -3.607 1 98.88 96 ILE A O 1
ATOM 766 N N . ARG A 1 97 ? 11.625 4.059 -5.082 1 98.62 97 ARG A N 1
ATOM 767 C CA . ARG A 1 97 ? 12.203 4.93 -4.062 1 98.62 97 ARG A CA 1
ATOM 768 C C . ARG A 1 97 ? 11.109 5.637 -3.27 1 98.62 97 ARG A C 1
ATOM 770 O O . ARG A 1 97 ? 11.141 5.66 -2.037 1 98.62 97 ARG A O 1
ATOM 777 N N . ALA A 1 98 ? 10.148 6.191 -3.971 1 98.56 98 ALA A N 1
ATOM 778 C CA . ALA A 1 98 ? 9.07 6.914 -3.314 1 98.56 98 ALA A CA 1
ATOM 779 C C . ALA A 1 98 ? 8.242 5.984 -2.428 1 98.56 98 ALA A C 1
ATOM 781 O O . ALA A 1 98 ? 7.812 6.375 -1.34 1 98.56 98 ALA A O 1
ATOM 782 N N . ILE A 1 99 ? 8.016 4.777 -2.865 1 98.81 99 ILE A N 1
ATOM 783 C CA . ILE A 1 99 ? 7.285 3.789 -2.078 1 98.81 99 ILE A CA 1
ATOM 784 C C . ILE A 1 99 ? 8.039 3.51 -0.779 1 98.81 99 ILE A C 1
ATOM 786 O O . ILE A 1 99 ? 7.434 3.455 0.296 1 98.81 99 ILE A O 1
ATOM 790 N N . ILE A 1 100 ? 9.344 3.373 -0.853 1 98.81 100 ILE A N 1
ATOM 791 C CA . ILE A 1 100 ? 10.141 3.049 0.326 1 98.81 100 ILE A CA 1
ATOM 792 C C . ILE A 1 100 ? 10.148 4.238 1.283 1 98.81 100 ILE A C 1
ATOM 794 O O . ILE A 1 100 ? 10.133 4.062 2.504 1 98.81 100 ILE A O 1
ATOM 798 N N . HIS A 1 101 ? 10.133 5.441 0.767 1 98.31 101 HIS A N 1
ATOM 799 C CA . HIS A 1 101 ? 10.008 6.617 1.622 1 98.31 101 HIS A CA 1
ATOM 800 C C . HIS A 1 101 ? 8.734 6.555 2.459 1 98.31 101 HIS A C 1
ATOM 802 O O . HIS A 1 101 ? 8.758 6.832 3.66 1 98.31 101 HIS A O 1
ATOM 808 N N . VAL A 1 102 ? 7.668 6.148 1.854 1 97.56 102 VAL A N 1
ATOM 809 C CA . VAL A 1 102 ? 6.391 6.066 2.555 1 97.56 102 VAL A CA 1
ATOM 810 C C . VAL A 1 102 ? 6.449 4.965 3.609 1 97.56 102 VAL A C 1
ATOM 812 O O . VAL A 1 102 ? 5.926 5.125 4.715 1 97.56 102 VAL A O 1
ATOM 815 N N . ILE A 1 103 ? 7.078 3.863 3.271 1 98.62 103 ILE A N 1
ATOM 816 C CA . ILE A 1 103 ? 7.27 2.799 4.25 1 98.62 103 ILE A CA 1
ATOM 817 C C . ILE A 1 103 ? 8.055 3.334 5.445 1 98.62 103 ILE A C 1
ATOM 819 O O . ILE A 1 103 ? 7.754 2.99 6.594 1 98.62 103 ILE A O 1
ATOM 823 N N . GLY A 1 104 ? 9.062 4.164 5.195 1 98.44 104 GLY A N 1
ATOM 824 C CA . GLY A 1 104 ? 9.805 4.789 6.281 1 98.44 104 GLY A CA 1
ATOM 825 C C . GLY A 1 104 ? 8.938 5.656 7.176 1 98.44 104 GLY A C 1
ATOM 826 O O . GLY A 1 104 ? 9.094 5.648 8.398 1 98.44 104 GLY A O 1
ATOM 827 N N . ILE A 1 105 ? 8.039 6.32 6.586 1 97.81 105 ILE A N 1
ATOM 828 C CA . ILE A 1 105 ? 7.16 7.242 7.297 1 97.81 105 ILE A CA 1
ATOM 829 C C . ILE A 1 105 ? 6.211 6.461 8.203 1 97.81 105 ILE A C 1
ATOM 831 O O . ILE A 1 105 ? 6.016 6.816 9.367 1 97.81 105 ILE A O 1
ATOM 835 N N . TYR A 1 106 ? 5.691 5.359 7.777 1 98 106 TYR A N 1
ATOM 836 C CA . TYR A 1 106 ? 4.617 4.684 8.5 1 98 106 TYR A CA 1
ATOM 837 C C . TYR A 1 106 ? 5.16 3.502 9.297 1 98 106 TYR A C 1
ATOM 839 O O . TYR A 1 106 ? 4.578 3.113 10.312 1 98 106 TYR A O 1
ATOM 847 N N . CYS A 1 107 ? 6.312 2.934 8.883 1 98.31 107 CYS A N 1
ATOM 848 C CA . CYS A 1 107 ? 6.781 1.698 9.5 1 98.31 107 CYS A CA 1
ATOM 849 C C . CYS A 1 107 ? 8.156 1.889 10.125 1 98.31 107 CYS A C 1
ATOM 851 O O . CYS A 1 107 ? 8.711 0.961 10.719 1 98.31 107 CYS A O 1
ATOM 853 N N . GLY A 1 108 ? 8.789 3.09 9.922 1 97.81 108 GLY A N 1
ATOM 854 C CA . GLY A 1 108 ? 10.062 3.393 10.562 1 97.81 108 GLY A CA 1
ATOM 855 C C . GLY A 1 108 ? 11.25 3.246 9.633 1 97.81 108 GLY A C 1
ATOM 856 O O . GLY A 1 108 ? 11.188 2.492 8.656 1 97.81 108 GLY A O 1
ATOM 857 N N . VAL A 1 109 ? 12.32 3.924 10.031 1 97.75 109 VAL A N 1
ATOM 858 C CA . VAL A 1 109 ? 13.523 4.039 9.211 1 97.75 109 VAL A CA 1
ATOM 859 C C . VAL A 1 109 ? 14.172 2.668 9.055 1 97.75 109 VAL A C 1
ATOM 861 O O . VAL A 1 109 ? 14.562 2.285 7.945 1 97.75 109 VAL A O 1
ATOM 864 N N . PRO A 1 110 ? 14.188 1.803 10.10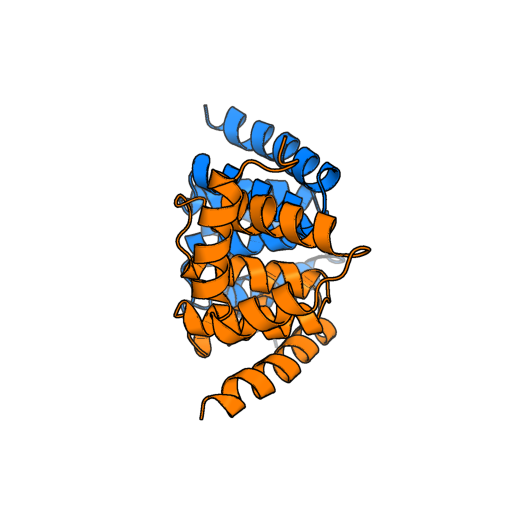9 1 98.38 110 PRO A N 1
ATOM 865 C CA . PRO A 1 110 ? 14.82 0.496 9.906 1 98.38 110 PRO A CA 1
ATOM 866 C C . PRO A 1 110 ? 14.109 -0.34 8.836 1 98.38 110 PRO A C 1
ATOM 868 O O . PRO A 1 110 ? 14.766 -1.026 8.055 1 98.38 110 PRO A O 1
ATOM 871 N N . GLN A 1 111 ? 12.781 -0.259 8.805 1 98.69 111 GLN A N 1
ATOM 872 C CA . GLN A 1 111 ? 12.031 -1.016 7.805 1 98.69 111 GLN A CA 1
ATOM 873 C C . GLN A 1 111 ? 12.32 -0.504 6.395 1 98.69 111 GLN A C 1
ATOM 875 O O . GLN A 1 111 ? 12.477 -1.295 5.465 1 98.69 111 GLN A O 1
ATOM 880 N N . ALA A 1 112 ? 12.391 0.766 6.27 1 98.69 112 ALA A N 1
ATOM 881 C CA . ALA A 1 112 ? 12.703 1.365 4.977 1 98.69 112 ALA A CA 1
ATOM 882 C C . ALA A 1 112 ? 14.102 0.958 4.512 1 98.69 112 ALA A C 1
ATOM 884 O O . ALA A 1 112 ? 14.297 0.634 3.34 1 98.69 112 ALA A O 1
ATOM 885 N N . LEU A 1 113 ? 15.016 1.01 5.414 1 98.62 113 LEU A N 1
ATOM 886 C CA . LEU A 1 113 ? 16.391 0.661 5.055 1 98.62 113 LEU A CA 1
ATOM 887 C C . LEU A 1 113 ? 16.469 -0.79 4.59 1 98.62 113 LEU A C 1
ATOM 889 O O . LEU A 1 113 ? 17.234 -1.107 3.672 1 98.62 113 LEU A O 1
ATOM 893 N N . GLU A 1 114 ? 15.727 -1.647 5.195 1 98.56 114 GLU A N 1
ATOM 894 C CA . GLU A 1 114 ? 15.672 -3.031 4.734 1 98.56 114 GLU A CA 1
ATOM 895 C C . GLU A 1 114 ? 15.117 -3.119 3.316 1 98.56 114 GLU A C 1
ATOM 897 O O . GLU A 1 114 ? 15.641 -3.865 2.484 1 98.56 114 GLU A O 1
ATOM 902 N N . CYS A 1 115 ? 14.062 -2.41 3.094 1 98.81 115 CYS A N 1
ATOM 903 C CA . CYS A 1 115 ? 13.492 -2.383 1.751 1 98.81 115 CYS A CA 1
ATOM 904 C C . CYS A 1 115 ? 14.508 -1.859 0.741 1 98.81 115 CYS A C 1
ATOM 906 O O . CYS A 1 115 ? 14.617 -2.389 -0.367 1 98.81 115 CYS A O 1
ATOM 908 N N . PHE A 1 116 ? 15.289 -0.822 1.143 1 98.81 116 PHE A N 1
ATOM 909 C CA . PHE A 1 116 ? 16.297 -0.277 0.242 1 98.81 116 PHE A CA 1
ATOM 910 C C . PHE A 1 116 ? 17.359 -1.32 -0.074 1 98.81 116 PHE A C 1
ATOM 912 O O . PHE A 1 116 ? 17.812 -1.425 -1.215 1 98.81 116 PHE A O 1
ATOM 919 N N . ARG A 1 117 ? 17.75 -2.023 0.916 1 98.31 117 ARG A N 1
ATOM 920 C CA . ARG A 1 117 ? 18.766 -3.057 0.692 1 98.31 117 ARG A CA 1
ATOM 921 C C . ARG A 1 117 ? 18.266 -4.094 -0.313 1 98.31 117 ARG A C 1
ATOM 923 O O . ARG A 1 117 ? 19 -4.453 -1.243 1 98.31 117 ARG A O 1
ATOM 930 N N . VAL A 1 118 ? 17.094 -4.562 -0.157 1 98.56 118 VAL A N 1
ATOM 931 C CA . VAL A 1 118 ? 16.531 -5.574 -1.036 1 98.56 118 VAL A CA 1
ATOM 932 C C . VAL A 1 118 ? 16.312 -4.988 -2.43 1 98.56 118 VAL A C 1
ATOM 934 O O . VAL A 1 118 ? 16.625 -5.633 -3.436 1 98.56 118 VAL A O 1
ATOM 937 N N . ALA A 1 119 ? 15.758 -3.799 -2.523 1 98.69 119 ALA A N 1
ATOM 938 C CA . ALA A 1 119 ? 15.508 -3.139 -3.803 1 98.69 119 ALA A CA 1
ATOM 939 C C . ALA A 1 119 ? 16.797 -3.004 -4.613 1 98.69 119 ALA A C 1
ATOM 941 O O . ALA A 1 119 ? 16.781 -3.174 -5.832 1 98.69 119 ALA A O 1
ATOM 942 N N . ARG A 1 120 ? 17.859 -2.645 -3.906 1 97.88 120 ARG A N 1
ATOM 943 C CA . ARG A 1 120 ? 19.141 -2.49 -4.59 1 97.88 120 ARG A CA 1
ATOM 944 C C . ARG A 1 120 ? 19.531 -3.779 -5.297 1 97.88 120 ARG A C 1
ATOM 946 O O . ARG A 1 120 ? 20.016 -3.746 -6.43 1 97.88 120 ARG A O 1
ATOM 953 N N . ARG A 1 121 ? 19.359 -4.887 -4.664 1 96.88 121 ARG A N 1
ATOM 954 C CA . ARG A 1 121 ? 19.688 -6.172 -5.273 1 96.88 121 ARG A CA 1
ATOM 955 C C . ARG A 1 121 ? 18.844 -6.418 -6.516 1 96.88 121 ARG A C 1
ATOM 957 O O . ARG A 1 121 ? 19.344 -6.863 -7.547 1 96.88 121 ARG A O 1
ATOM 964 N N . VAL A 1 122 ? 17.578 -6.121 -6.453 1 97.81 122 VAL A N 1
ATOM 965 C CA . VAL A 1 122 ? 16.656 -6.328 -7.562 1 97.81 122 VAL A CA 1
ATOM 966 C C . VAL A 1 122 ? 17.031 -5.418 -8.727 1 97.81 122 VAL A C 1
ATOM 968 O O . VAL A 1 122 ? 17.141 -5.871 -9.867 1 97.81 122 VAL A O 1
ATOM 971 N N . LEU A 1 123 ? 17.281 -4.141 -8.438 1 97.69 123 LEU A N 1
ATOM 972 C CA . LEU A 1 123 ? 17.516 -3.145 -9.477 1 97.69 123 LEU A CA 1
ATOM 973 C C . LEU A 1 123 ? 18.891 -3.342 -10.109 1 97.69 123 LEU A C 1
ATOM 975 O O . LEU A 1 123 ? 19.078 -3.129 -11.305 1 97.69 123 LEU A O 1
ATOM 979 N N . ASP A 1 124 ? 19.859 -3.719 -9.281 1 95.25 124 ASP A N 1
ATOM 980 C CA . ASP A 1 124 ? 21.203 -3.973 -9.789 1 95.25 124 ASP A CA 1
ATOM 981 C C . ASP A 1 124 ? 21.219 -5.18 -10.727 1 95.25 124 ASP A C 1
ATOM 983 O O . ASP A 1 124 ? 22.047 -5.25 -11.641 1 95.25 124 ASP A O 1
ATOM 987 N N . SER A 1 125 ? 20.359 -6.113 -10.492 1 92.81 125 SER A N 1
ATOM 988 C CA . SER A 1 125 ? 20.328 -7.312 -11.328 1 92.81 125 SER A CA 1
ATOM 989 C C . SER A 1 125 ? 19.75 -7.012 -12.711 1 92.81 125 SER A C 1
ATOM 991 O O . SER A 1 125 ? 19.922 -7.797 -13.641 1 92.81 125 SER A O 1
ATOM 993 N N . GLU A 1 126 ? 19.094 -5.93 -12.867 1 89.56 126 GLU A N 1
ATOM 994 C CA . GLU A 1 126 ? 18.531 -5.508 -14.148 1 89.56 126 GLU A CA 1
ATOM 995 C C . GLU A 1 126 ? 19.594 -4.828 -15.008 1 89.56 126 GLU A C 1
ATOM 997 O O . GLU A 1 126 ? 19.438 -4.723 -16.234 1 89.56 126 GLU A O 1
ATOM 1002 N N . ASP A 1 127 ? 20.547 -4.105 -14.414 1 77.31 127 ASP A N 1
ATOM 1003 C CA . ASP A 1 127 ? 21.594 -3.361 -15.117 1 77.31 127 ASP A CA 1
ATOM 1004 C C . ASP A 1 127 ? 22.688 -4.293 -15.609 1 77.31 127 ASP A C 1
ATOM 1006 O O . ASP A 1 127 ? 23.25 -4.086 -16.688 1 77.31 127 ASP A O 1
ATOM 1010 N N . MET B 1 1 ? 16.516 28.703 15.055 1 39.75 1 MET B N 1
ATOM 1011 C CA . MET B 1 1 ? 16.516 28.078 13.734 1 39.75 1 MET B CA 1
ATOM 1012 C C . MET B 1 1 ? 15.469 26.984 13.641 1 39.75 1 MET B C 1
ATOM 1014 O O . MET B 1 1 ? 15.344 26.156 14.547 1 39.75 1 MET B O 1
ATOM 1018 N N . SER B 1 2 ? 14.359 27.094 12.844 1 51.94 2 SER B N 1
ATOM 1019 C CA . SER B 1 2 ? 13.188 26.219 12.82 1 51.94 2 SER B CA 1
ATOM 1020 C C . SER B 1 2 ? 13.594 24.766 12.539 1 51.94 2 SER B C 1
ATOM 1022 O O . SER B 1 2 ? 14.445 24.516 11.688 1 51.94 2 SER B O 1
ATOM 1024 N N . THR B 1 3 ? 13.484 23.938 13.516 1 60.81 3 THR B N 1
ATOM 1025 C CA . THR B 1 3 ? 13.875 22.547 13.539 1 60.81 3 THR B CA 1
ATOM 1026 C C . THR B 1 3 ? 13.492 21.844 12.234 1 60.81 3 THR B C 1
ATOM 1028 O O . THR B 1 3 ? 14.031 20.797 11.898 1 60.81 3 THR B O 1
ATOM 1031 N N . PHE B 1 4 ? 12.555 22.375 11.539 1 66 4 PHE B N 1
ATOM 1032 C CA . PHE B 1 4 ? 12.188 21.797 10.25 1 66 4 PHE B CA 1
ATOM 1033 C C . PHE B 1 4 ? 12.352 22.828 9.133 1 66 4 PHE B C 1
ATOM 1035 O O . PHE B 1 4 ? 12.484 24.016 9.398 1 66 4 PHE B O 1
ATOM 1042 N N . ASP B 1 5 ? 12.688 22.328 7.941 1 76.19 5 ASP B N 1
ATOM 1043 C CA . ASP B 1 5 ? 12.719 23.125 6.723 1 76.19 5 ASP B CA 1
ATOM 1044 C C . ASP B 1 5 ? 11.367 23.797 6.477 1 76.19 5 ASP B C 1
ATOM 1046 O O . ASP B 1 5 ? 10.367 23.109 6.219 1 76.19 5 ASP B O 1
ATOM 1050 N N . GLU B 1 6 ? 11.234 25 6.695 1 85.94 6 GLU B N 1
ATOM 1051 C CA . GLU B 1 6 ? 10 25.766 6.582 1 85.94 6 GLU B CA 1
ATOM 1052 C C . GLU B 1 6 ? 9.328 25.547 5.227 1 85.94 6 GLU B C 1
ATOM 1054 O O . GLU B 1 6 ? 8.102 25.469 5.137 1 85.94 6 GLU B O 1
ATOM 1059 N N . ASP B 1 7 ? 10.117 25.5 4.227 1 90.06 7 ASP B N 1
ATOM 1060 C CA . ASP B 1 7 ? 9.562 25.281 2.896 1 90.06 7 ASP B CA 1
ATOM 1061 C C . ASP B 1 7 ? 8.883 23.906 2.809 1 90.06 7 ASP B C 1
ATOM 1063 O O . ASP B 1 7 ? 7.801 23.797 2.225 1 90.06 7 ASP B O 1
ATOM 1067 N N . LEU B 1 8 ? 9.562 22.984 3.367 1 91.75 8 LEU B N 1
ATOM 1068 C CA . LEU B 1 8 ? 8.984 21.641 3.361 1 91.75 8 LEU B CA 1
ATOM 1069 C C . LEU B 1 8 ? 7.719 21.594 4.207 1 91.75 8 LEU B C 1
ATOM 1071 O O . LEU B 1 8 ? 6.77 20.875 3.869 1 91.75 8 LEU B O 1
ATOM 1075 N N . PHE B 1 9 ? 7.695 22.328 5.355 1 94.5 9 PHE B N 1
ATOM 1076 C CA . PHE B 1 9 ? 6.516 22.406 6.207 1 94.5 9 PHE B CA 1
ATOM 1077 C C . PHE B 1 9 ? 5.34 23 5.445 1 94.5 9 PHE B C 1
ATOM 1079 O O . PHE B 1 9 ? 4.223 22.484 5.5 1 94.5 9 PHE B O 1
ATOM 1086 N N . LEU B 1 10 ? 5.562 24.062 4.723 1 94.81 10 LEU B N 1
ATOM 1087 C CA . LEU B 1 10 ? 4.5 24.734 3.988 1 94.81 10 LEU B CA 1
ATOM 1088 C C . LEU B 1 10 ? 3.982 23.859 2.854 1 94.81 10 LEU B C 1
ATOM 1090 O O . LEU B 1 10 ? 2.773 23.797 2.617 1 94.81 10 LEU B O 1
ATOM 1094 N N . LYS B 1 11 ? 4.898 23.234 2.156 1 95.31 11 LYS B N 1
ATOM 1095 C CA . LYS B 1 11 ? 4.496 22.281 1.131 1 95.31 11 LYS B CA 1
ATOM 1096 C C . LYS B 1 11 ? 3.652 21.156 1.729 1 95.31 11 LYS B C 1
ATOM 1098 O O . LYS B 1 11 ? 2.631 20.766 1.157 1 95.31 11 LYS B O 1
ATOM 1103 N N . GLY B 1 12 ? 4.102 20.734 2.84 1 96.94 12 GLY B N 1
ATOM 1104 C CA . GLY B 1 12 ? 3.395 19.656 3.533 1 96.94 12 GLY B CA 1
ATOM 1105 C C . GLY B 1 12 ? 2.002 20.062 3.982 1 96.94 12 GLY B C 1
ATOM 1106 O O . GLY B 1 12 ? 1.058 19.281 3.867 1 96.94 12 GLY B O 1
ATOM 1107 N N . LEU B 1 13 ? 1.978 21.25 4.465 1 96.12 13 LEU B N 1
ATOM 1108 C CA . LEU B 1 13 ? 0.684 21.75 4.914 1 96.12 13 LEU B CA 1
ATOM 1109 C C . LEU B 1 13 ? -0.312 21.797 3.76 1 96.12 13 LEU B C 1
ATOM 1111 O O . LEU B 1 13 ? -1.48 21.438 3.928 1 96.12 13 LEU B O 1
ATOM 1115 N N . GLU B 1 14 ? 0.055 22.266 2.654 1 96.81 14 GLU B N 1
ATOM 1116 C CA . GLU B 1 14 ? -0.798 22.328 1.472 1 96.81 14 GLU B CA 1
ATOM 1117 C C . GLU B 1 14 ? -1.273 20.938 1.057 1 96.81 14 GLU B C 1
ATOM 1119 O O . GLU B 1 14 ? -2.459 20.734 0.785 1 96.81 14 GLU B O 1
ATOM 1124 N N . GLN B 1 15 ? -0.374 19.969 1.045 1 96.75 15 GLN B N 1
ATOM 1125 C CA . GLN B 1 15 ? -0.715 18.609 0.65 1 96.75 15 GLN B CA 1
ATOM 1126 C C . GLN B 1 15 ? -1.652 17.953 1.665 1 96.75 15 GLN B C 1
ATOM 1128 O O . GLN B 1 15 ? -2.58 17.234 1.29 1 96.75 15 GLN B O 1
ATOM 1133 N N . ARG B 1 16 ? -1.344 18.188 2.887 1 97.81 16 ARG B N 1
ATOM 1134 C CA . ARG B 1 16 ? -2.146 17.609 3.963 1 97.81 16 ARG B CA 1
ATOM 1135 C C . ARG B 1 16 ? -3.582 18.125 3.904 1 97.81 16 ARG B C 1
ATOM 1137 O O . ARG B 1 16 ? -4.531 17.344 3.977 1 97.81 16 ARG B O 1
ATOM 1144 N N . LYS B 1 17 ? -3.723 19.391 3.707 1 98 17 LYS B N 1
ATOM 1145 C CA . LYS B 1 17 ? -5.043 20.016 3.588 1 98 17 LYS B CA 1
ATOM 1146 C C . LYS B 1 17 ? -5.77 19.516 2.342 1 98 17 LYS B C 1
ATOM 1148 O O . LYS B 1 17 ? -6.977 19.25 2.383 1 98 17 LYS B O 1
ATOM 1153 N N . ALA B 1 18 ? -5.086 19.375 1.248 1 97.88 18 ALA B N 1
ATOM 1154 C CA . ALA B 1 18 ? -5.688 18.938 -0.007 1 97.88 18 ALA B CA 1
ATOM 1155 C C . ALA B 1 18 ? -6.211 17.5 0.109 1 97.88 18 ALA B C 1
ATOM 1157 O O . ALA B 1 18 ? -7.223 17.156 -0.5 1 97.88 18 ALA B O 1
ATOM 1158 N N . THR B 1 19 ? -5.59 16.719 0.923 1 97.69 19 THR B N 1
ATOM 1159 C CA . THR B 1 19 ? -5.926 15.305 1.037 1 97.69 19 THR B CA 1
ATOM 1160 C C . THR B 1 19 ? -6.941 15.078 2.152 1 97.69 19 THR B C 1
ATOM 1162 O O . THR B 1 19 ? -7.977 14.445 1.937 1 97.69 19 THR B O 1
ATOM 1165 N N . LEU B 1 20 ? -6.691 15.664 3.287 1 97.62 20 LEU B N 1
ATOM 1166 C CA . LEU B 1 20 ? -7.469 15.305 4.469 1 97.62 20 LEU B CA 1
ATOM 1167 C C . LEU B 1 20 ? -8.547 16.344 4.742 1 97.62 20 LEU B C 1
ATOM 1169 O O . LEU B 1 20 ? -9.406 16.141 5.602 1 97.62 20 LEU B O 1
ATOM 1173 N N . GLY B 1 21 ? -8.523 17.484 4.039 1 97.31 21 GLY B N 1
ATOM 1174 C CA . GLY B 1 21 ? -9.453 18.578 4.254 1 97.31 21 GLY B CA 1
ATOM 1175 C C . GLY B 1 21 ? -8.875 19.688 5.117 1 97.31 21 GLY B C 1
ATOM 1176 O O . GLY B 1 21 ? -8.336 19.438 6.195 1 97.31 21 GLY B O 1
ATOM 1177 N N . ALA B 1 22 ? -9.094 20.922 4.645 1 97.31 22 ALA B N 1
ATOM 1178 C CA . ALA B 1 22 ? -8.477 22.078 5.285 1 97.31 22 ALA B CA 1
ATOM 1179 C C . ALA B 1 22 ? -9 22.266 6.707 1 97.31 22 ALA B C 1
ATOM 1181 O O . ALA B 1 22 ? -8.219 22.484 7.637 1 97.31 22 ALA B O 1
ATOM 1182 N N . GLU B 1 23 ? -10.305 22.156 6.895 1 96.88 23 GLU B N 1
ATOM 1183 C CA . GLU B 1 23 ? -10.898 22.375 8.211 1 96.88 23 GLU B CA 1
ATOM 1184 C C . GLU B 1 23 ? -10.383 21.344 9.219 1 96.88 23 GLU B C 1
ATOM 1186 O O . GLU B 1 23 ? -10.016 21.703 10.344 1 96.88 23 GLU B O 1
ATOM 1191 N N . TYR B 1 24 ? -10.367 20.172 8.773 1 96 24 TYR B N 1
ATOM 1192 C CA . TYR B 1 24 ? -9.875 19.109 9.633 1 96 24 TYR B CA 1
ATOM 1193 C C . TYR B 1 24 ? -8.422 19.344 10.039 1 96 24 TYR B C 1
ATOM 1195 O O . TYR B 1 24 ? -8.07 19.219 11.219 1 96 24 TYR B O 1
ATOM 1203 N N . VAL B 1 25 ? -7.527 19.703 9.102 1 97 25 VAL B N 1
ATOM 1204 C CA . VAL B 1 25 ? -6.102 19.891 9.344 1 97 25 VAL B CA 1
ATOM 1205 C C . VAL B 1 25 ? -5.891 21.094 10.273 1 97 25 VAL B C 1
ATOM 1207 O O . VAL B 1 25 ? -5.07 21.031 11.195 1 97 25 VAL B O 1
ATOM 1210 N N . GLU B 1 26 ? -6.625 22.125 10.078 1 95.75 26 GLU B N 1
ATOM 1211 C CA . GLU B 1 26 ? -6.504 23.328 10.906 1 95.75 26 GLU B CA 1
ATOM 1212 C C . GLU B 1 26 ? -6.918 23.047 12.352 1 95.75 26 GLU B C 1
ATOM 1214 O O . GLU B 1 26 ? -6.273 23.5 13.289 1 95.75 26 GLU B O 1
ATOM 1219 N N . ARG B 1 27 ? -8.008 22.297 12.492 1 95.69 27 ARG B N 1
ATOM 1220 C CA . ARG B 1 27 ? -8.445 21.906 13.828 1 95.69 27 ARG B CA 1
ATOM 1221 C C . ARG B 1 27 ? -7.387 21.062 14.523 1 95.69 27 ARG B C 1
ATOM 1223 O O . ARG B 1 27 ? -7.109 21.25 15.711 1 95.69 27 ARG B O 1
ATOM 1230 N N . ASN B 1 28 ? -6.824 20.125 13.781 1 94.12 28 ASN B N 1
ATOM 1231 C CA . ASN B 1 28 ? -5.773 19.266 14.32 1 94.12 28 ASN B CA 1
ATOM 1232 C C . ASN B 1 28 ? -4.562 20.078 14.766 1 94.12 28 ASN B C 1
ATOM 1234 O O . ASN B 1 28 ? -4.035 19.859 15.859 1 94.12 28 ASN B O 1
ATOM 1238 N N . LEU B 1 29 ? -4.105 21.047 13.961 1 93 29 LEU B N 1
ATOM 1239 C CA . LEU B 1 29 ? -2.938 21.859 14.273 1 93 29 LEU B CA 1
ATOM 1240 C C . LEU B 1 29 ? -3.219 22.781 15.453 1 93 29 LEU B C 1
ATOM 1242 O O . LEU B 1 29 ? -2.342 23.016 16.281 1 93 29 LEU B O 1
ATOM 1246 N N . ALA B 1 30 ? -4.402 23.234 15.562 1 93 30 ALA B N 1
ATOM 1247 C CA . ALA B 1 30 ? -4.785 24.141 16.641 1 93 30 ALA B CA 1
ATOM 1248 C C . ALA B 1 30 ? -4.844 23.406 17.984 1 93 30 ALA B C 1
ATOM 1250 O O . ALA B 1 30 ? -4.672 24.016 19.031 1 93 30 ALA B O 1
ATOM 1251 N N . ALA B 1 31 ? -5.105 22.188 17.906 1 93.69 31 ALA B N 1
ATOM 1252 C CA . ALA B 1 31 ? -5.23 21.375 19.109 1 93.69 31 ALA B CA 1
ATOM 1253 C C . ALA B 1 31 ? -3.857 21.031 19.672 1 93.69 31 ALA B C 1
ATOM 1255 O O . ALA B 1 31 ? -3.748 20.594 20.828 1 93.69 31 ALA B O 1
ATOM 1256 N N . ALA B 1 32 ? -2.838 21.25 18.891 1 91.25 32 ALA B N 1
ATOM 1257 C CA . ALA B 1 32 ? -1.487 20.922 19.344 1 91.25 32 ALA B CA 1
ATOM 1258 C C . ALA B 1 32 ? -1.064 21.844 20.484 1 91.25 32 ALA B C 1
ATOM 1260 O O . ALA B 1 32 ? -1.36 23.047 20.484 1 91.25 32 ALA B O 1
ATOM 1261 N N . ASP B 1 33 ? -0.444 21.188 21.516 1 93.75 33 ASP B N 1
ATOM 1262 C CA . ASP B 1 33 ? 0.131 21.938 22.625 1 93.75 33 ASP B CA 1
ATOM 1263 C C . ASP B 1 33 ? 1.654 21.844 22.625 1 93.75 33 ASP B C 1
ATOM 1265 O O . ASP B 1 33 ? 2.25 21.328 21.672 1 93.75 33 ASP B O 1
ATOM 1269 N N . GLU B 1 34 ? 2.201 22.359 23.75 1 92.81 34 GLU B N 1
ATOM 1270 C CA . GLU B 1 34 ? 3.66 22.406 23.812 1 92.81 34 GLU B CA 1
ATOM 1271 C C . GLU B 1 34 ? 4.262 21.016 23.75 1 92.81 34 GLU B C 1
ATOM 1273 O O . GLU B 1 34 ? 5.336 20.812 23.172 1 92.81 34 GLU B O 1
ATOM 1278 N N . PHE B 1 35 ? 3.508 20.109 24.312 1 94.31 35 PHE B N 1
ATOM 1279 C CA . PHE B 1 35 ? 3.977 18.734 24.375 1 94.31 35 PHE B CA 1
ATOM 1280 C C . PHE B 1 35 ? 3.953 18.094 23 1 94.31 35 PHE B C 1
ATOM 1282 O O . PHE B 1 35 ? 4.875 17.359 22.625 1 94.31 35 PHE B O 1
ATOM 1289 N N . THR B 1 36 ? 2.971 18.375 22.109 1 94.62 36 THR B N 1
ATOM 1290 C CA . THR B 1 36 ? 2.791 17.656 20.859 1 94.62 36 THR B CA 1
ATOM 1291 C C . THR B 1 36 ? 3.232 18.516 19.672 1 94.62 36 THR B C 1
ATOM 1293 O O . THR B 1 36 ? 3.463 18 18.578 1 94.62 36 THR B O 1
ATOM 1296 N N . ARG B 1 37 ? 3.389 19.719 19.797 1 91.69 37 ARG B N 1
ATOM 1297 C CA . ARG B 1 37 ? 3.607 20.656 18.703 1 91.69 37 ARG B CA 1
ATOM 1298 C C . ARG B 1 37 ? 4.883 20.328 17.938 1 91.69 37 ARG B C 1
ATOM 1300 O O . ARG B 1 37 ? 4.883 20.312 16.703 1 91.69 37 ARG B O 1
ATOM 1307 N N . PRO B 1 38 ? 5.977 20.031 18.656 1 91.12 38 PRO B N 1
ATOM 1308 C CA . PRO B 1 38 ? 7.184 19.734 17.875 1 91.12 38 PRO B CA 1
ATOM 1309 C C . PRO B 1 38 ? 7.008 18.531 16.953 1 91.12 38 PRO B C 1
ATOM 1311 O O . PRO B 1 38 ? 7.5 18.531 15.828 1 91.12 38 PRO B O 1
ATOM 1314 N N . PHE B 1 39 ? 6.34 17.578 17.391 1 93 39 PHE B N 1
ATOM 1315 C CA . PHE B 1 39 ? 6.094 16.391 16.578 1 93 39 PHE B CA 1
ATOM 1316 C C . PHE B 1 39 ? 5.176 16.719 15.406 1 93 39 PHE B C 1
ATOM 1318 O O . PHE B 1 39 ? 5.41 16.281 14.281 1 93 39 PHE B O 1
ATOM 1325 N N . GLN B 1 40 ? 4.184 17.422 15.695 1 93 40 GLN B N 1
ATOM 1326 C CA . GLN B 1 40 ? 3.238 17.781 14.641 1 93 40 GLN B CA 1
ATOM 1327 C C . GLN B 1 40 ? 3.932 18.547 13.516 1 93 40 GLN B C 1
ATOM 1329 O O . GLN B 1 40 ? 3.664 18.312 12.336 1 93 40 GLN B O 1
ATOM 1334 N N . GLU B 1 41 ? 4.754 19.406 13.852 1 91 41 GLU B N 1
ATOM 1335 C CA . GLU B 1 41 ? 5.492 20.203 12.867 1 91 41 GLU B CA 1
ATOM 1336 C C . GLU B 1 41 ? 6.453 19.328 12.062 1 91 41 GLU B C 1
ATOM 1338 O O . GLU B 1 41 ? 6.523 19.438 10.836 1 91 41 GLU B O 1
ATOM 1343 N N . ALA B 1 42 ? 7.152 18.484 12.766 1 91.5 42 ALA B N 1
ATOM 1344 C CA . ALA B 1 42 ? 8.086 17.578 12.102 1 91.5 42 ALA B CA 1
ATOM 1345 C C . ALA B 1 42 ? 7.355 16.641 11.164 1 91.5 42 ALA B C 1
ATOM 1347 O O . ALA B 1 42 ? 7.801 16.406 10.031 1 91.5 42 ALA B O 1
ATOM 1348 N N . MET B 1 43 ? 6.254 16.094 11.648 1 94 43 MET B N 1
ATOM 1349 C CA . MET B 1 43 ? 5.473 15.141 10.875 1 94 43 MET B CA 1
ATOM 1350 C C . MET B 1 43 ? 4.906 15.797 9.617 1 94 43 MET B C 1
ATOM 1352 O O . MET B 1 43 ? 4.91 15.195 8.539 1 94 43 MET B O 1
ATOM 1356 N N . THR B 1 44 ? 4.434 17 9.789 1 94.94 44 THR B N 1
ATOM 1357 C CA . THR B 1 44 ? 3.896 17.688 8.617 1 94.94 44 THR B CA 1
ATOM 1358 C C . THR B 1 44 ? 4.98 17.906 7.566 1 94.94 44 THR B C 1
ATOM 1360 O O . THR B 1 44 ? 4.746 17.672 6.379 1 94.94 44 THR B O 1
ATOM 1363 N N . ALA B 1 45 ? 6.141 18.281 7.984 1 94.5 45 ALA B N 1
ATOM 1364 C CA . ALA B 1 45 ? 7.242 18.5 7.051 1 94.5 45 ALA B CA 1
ATOM 1365 C C . ALA B 1 45 ? 7.707 17.188 6.426 1 94.5 45 ALA B C 1
ATOM 1367 O O . ALA B 1 45 ? 7.863 17.109 5.207 1 94.5 45 ALA B O 1
ATOM 1368 N N . TRP B 1 46 ? 7.848 16.203 7.23 1 94.12 46 TRP B N 1
ATOM 1369 C CA . TRP B 1 46 ? 8.414 14.938 6.766 1 94.12 46 TRP B CA 1
ATOM 1370 C C . TRP B 1 46 ? 7.375 14.117 6.016 1 94.12 46 TRP B C 1
ATOM 1372 O O . TRP B 1 46 ? 7.594 13.727 4.867 1 94.12 46 TRP B O 1
ATOM 1382 N N . CYS B 1 47 ? 6.23 13.867 6.594 1 96.56 47 CYS B N 1
ATOM 1383 C CA . CYS B 1 47 ? 5.23 12.961 6.031 1 96.56 47 CYS B CA 1
ATOM 1384 C C . CYS B 1 47 ? 4.523 13.602 4.844 1 96.56 47 CYS B C 1
ATOM 1386 O O . CYS B 1 47 ? 4.402 12.984 3.783 1 96.56 47 CYS B O 1
ATOM 1388 N N . TRP B 1 48 ? 4.223 14.82 5.031 1 97.25 48 TRP B N 1
ATOM 1389 C CA . TRP B 1 48 ? 3.379 15.461 4.027 1 97.25 48 TRP B CA 1
ATOM 1390 C C . TRP B 1 48 ? 4.219 16.266 3.047 1 97.25 48 TRP B C 1
ATOM 1392 O O . TRP B 1 48 ? 3.879 16.375 1.866 1 97.25 48 TRP B O 1
ATOM 1402 N N . GLY B 1 49 ? 5.262 16.891 3.471 1 96.31 49 GLY B N 1
ATOM 1403 C CA . GLY B 1 49 ? 6.137 17.656 2.586 1 96.31 49 GLY B CA 1
ATOM 1404 C C . GLY B 1 49 ? 7.066 16.766 1.771 1 96.31 49 GLY B C 1
ATOM 1405 O O . GLY B 1 49 ? 7.047 16.812 0.54 1 96.31 49 GLY B O 1
ATOM 1406 N N . PHE B 1 50 ? 7.84 15.969 2.504 1 95.25 50 PHE B N 1
ATOM 1407 C CA . PHE B 1 50 ? 8.797 15.086 1.85 1 95.25 50 PHE B CA 1
ATOM 1408 C C . PHE B 1 50 ? 8.094 13.898 1.211 1 95.25 50 PHE B C 1
ATOM 1410 O O . PHE B 1 50 ? 8.266 13.633 0.019 1 95.25 50 PHE B O 1
ATOM 1417 N N . GLY B 1 51 ? 7.262 13.242 1.923 1 96 51 GLY B N 1
ATOM 1418 C CA . GLY B 1 51 ? 6.578 12.055 1.449 1 96 51 GLY B CA 1
ATOM 1419 C C . GLY B 1 51 ? 5.488 12.352 0.435 1 96 51 GLY B C 1
ATOM 1420 O O . GLY B 1 51 ? 5.715 12.258 -0.773 1 96 51 GLY B O 1
ATOM 1421 N N . TRP B 1 52 ? 4.406 12.875 0.902 1 96.56 52 TRP B N 1
ATOM 1422 C CA . TRP B 1 52 ? 3.229 13.133 0.082 1 96.56 52 TRP B CA 1
ATOM 1423 C C . TRP B 1 52 ? 3.494 14.242 -0.923 1 96.56 52 TRP B C 1
ATOM 1425 O O . TRP B 1 52 ? 2.768 14.383 -1.91 1 96.56 52 TRP B O 1
ATOM 1435 N N . GLY B 1 53 ? 4.543 14.992 -0.689 1 94.81 53 GLY B N 1
ATOM 1436 C CA . GLY B 1 53 ? 4.898 16.094 -1.572 1 94.81 53 GLY B CA 1
ATOM 1437 C C . GLY B 1 53 ? 5.727 15.648 -2.766 1 94.81 53 GLY B C 1
ATOM 1438 O O . GLY B 1 53 ? 6.016 16.453 -3.656 1 94.81 53 GLY B O 1
ATOM 1439 N N . ASP B 1 54 ? 6.191 14.406 -2.727 1 95.19 54 ASP B N 1
ATOM 1440 C CA . ASP B 1 54 ? 6.914 13.859 -3.869 1 95.19 54 ASP B CA 1
ATOM 1441 C C . ASP B 1 54 ? 5.965 13.57 -5.031 1 95.19 54 ASP B C 1
ATOM 1443 O O . ASP B 1 54 ? 5.109 12.688 -4.938 1 95.19 54 ASP B O 1
ATOM 1447 N N . ASP B 1 55 ? 6.176 14.211 -6.211 1 95.88 55 ASP B N 1
ATOM 1448 C CA . ASP B 1 55 ? 5.211 14.18 -7.305 1 95.88 55 ASP B CA 1
ATOM 1449 C C . ASP B 1 55 ? 5.445 12.977 -8.219 1 95.88 55 ASP B C 1
ATOM 1451 O O . ASP B 1 55 ? 4.77 12.82 -9.234 1 95.88 55 ASP B O 1
ATOM 1455 N N . VAL B 1 56 ? 6.367 12.133 -7.812 1 97.94 56 VAL B N 1
ATOM 1456 C CA . VAL B 1 56 ? 6.68 10.953 -8.609 1 97.94 56 VAL B CA 1
ATOM 1457 C C . VAL B 1 56 ? 5.465 10.031 -8.672 1 97.94 56 VAL B C 1
ATOM 1459 O O . VAL B 1 56 ? 5.238 9.352 -9.672 1 97.94 56 VAL B O 1
ATOM 1462 N N . ILE B 1 57 ? 4.691 9.938 -7.605 1 98.06 57 ILE B N 1
ATOM 1463 C CA . ILE B 1 57 ? 3.467 9.141 -7.539 1 98.06 57 ILE B CA 1
ATOM 1464 C C . ILE B 1 57 ? 2.266 10.062 -7.336 1 98.06 57 ILE B C 1
ATOM 1466 O O . ILE B 1 57 ? 2.26 10.898 -6.426 1 98.06 57 ILE B O 1
ATOM 1470 N N . GLU B 1 58 ? 1.281 9.906 -8.172 1 97.81 58 GLU B N 1
ATOM 1471 C CA . GLU B 1 58 ? 0.095 10.758 -8.117 1 97.81 58 GLU B CA 1
ATOM 1472 C C . GLU B 1 58 ? -0.678 10.531 -6.816 1 97.81 58 GLU B C 1
ATOM 1474 O O . GLU B 1 58 ? -0.689 9.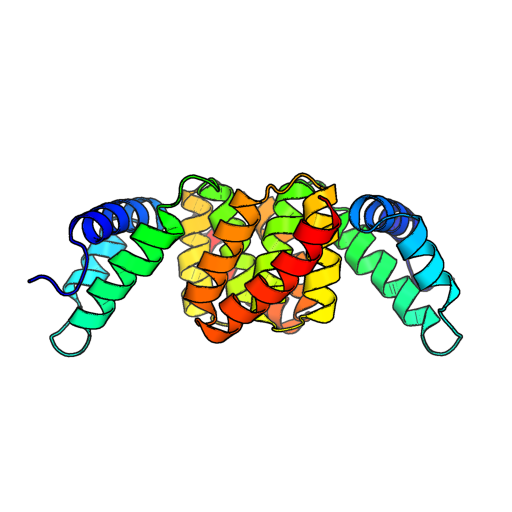422 -6.277 1 97.81 58 GLU B O 1
ATOM 1479 N N . PRO B 1 59 ? -1.45 11.562 -6.367 1 97.94 59 PRO B N 1
ATOM 1480 C CA . PRO B 1 59 ? -2.137 11.508 -5.074 1 97.94 59 PRO B CA 1
ATOM 1481 C C . PRO B 1 59 ? -3.107 10.328 -4.969 1 97.94 59 PRO B C 1
ATOM 1483 O O . PRO B 1 59 ? -3.188 9.68 -3.924 1 97.94 59 PRO B O 1
ATOM 1486 N N . LYS B 1 60 ? -3.828 10.039 -6.035 1 98.56 60 LYS B N 1
ATOM 1487 C CA . LYS B 1 60 ? -4.793 8.945 -5.992 1 98.56 60 LYS B CA 1
ATOM 1488 C C . LYS B 1 60 ? -4.094 7.613 -5.734 1 98.56 60 LYS B C 1
ATOM 1490 O O . LYS B 1 60 ? -4.516 6.844 -4.867 1 98.56 60 LYS B O 1
ATOM 1495 N N . THR B 1 61 ? -3.01 7.367 -6.449 1 98.62 61 THR B N 1
ATOM 1496 C CA . THR B 1 61 ? -2.238 6.141 -6.277 1 98.62 61 THR B CA 1
ATOM 1497 C C . THR B 1 61 ? -1.605 6.09 -4.891 1 98.62 61 THR B C 1
ATOM 1499 O O . THR B 1 61 ? -1.593 5.039 -4.246 1 98.62 61 THR B O 1
ATOM 1502 N N . ARG B 1 62 ? -1.117 7.207 -4.402 1 98.5 62 ARG B N 1
ATOM 1503 C CA . ARG B 1 62 ? -0.549 7.273 -3.059 1 98.5 62 ARG B CA 1
ATOM 1504 C C . ARG B 1 62 ? -1.584 6.891 -2.006 1 98.5 62 ARG B C 1
ATOM 1506 O O . ARG B 1 62 ? -1.267 6.188 -1.044 1 98.5 62 ARG B O 1
ATOM 1513 N N . SER B 1 63 ? -2.785 7.375 -2.193 1 98.75 63 SER B N 1
ATOM 1514 C CA . SER B 1 63 ? -3.859 7.031 -1.269 1 98.75 63 SER B CA 1
ATOM 1515 C C . SER B 1 63 ? -4.125 5.527 -1.264 1 98.75 63 SER B C 1
ATOM 1517 O O . SER B 1 63 ? -4.32 4.93 -0.203 1 98.75 63 SER B O 1
ATOM 1519 N N . MET B 1 64 ? -4.121 4.93 -2.453 1 98.81 64 MET B N 1
ATOM 1520 C CA . MET B 1 64 ? -4.398 3.5 -2.547 1 98.81 64 MET B CA 1
ATOM 1521 C C . MET B 1 64 ? -3.311 2.688 -1.853 1 98.81 64 MET B C 1
ATOM 1523 O O . MET B 1 64 ? -3.609 1.761 -1.097 1 98.81 64 MET B O 1
ATOM 1527 N N . MET B 1 65 ? -2.047 3.084 -2.059 1 98.44 65 MET B N 1
ATOM 1528 C CA . MET B 1 65 ? -0.921 2.439 -1.387 1 98.44 65 MET B CA 1
ATOM 1529 C C . MET B 1 65 ? -1.047 2.564 0.128 1 98.44 65 MET B C 1
ATOM 1531 O O . MET B 1 65 ? -0.817 1.598 0.855 1 98.44 65 MET B O 1
ATOM 1535 N N . ASN B 1 66 ? -1.403 3.746 0.525 1 98.69 66 ASN B N 1
ATOM 1536 C CA . ASN B 1 66 ? -1.49 4.047 1.95 1 98.69 66 ASN B CA 1
ATOM 1537 C C . ASN B 1 66 ? -2.592 3.238 2.627 1 98.69 66 ASN B C 1
ATOM 1539 O O . ASN B 1 66 ? -2.412 2.748 3.744 1 98.69 66 ASN B O 1
ATOM 1543 N N . LEU B 1 67 ? -3.742 3.102 1.957 1 98.88 67 LEU B N 1
ATOM 1544 C CA . LEU B 1 67 ? -4.836 2.316 2.518 1 98.88 67 LEU B CA 1
ATOM 1545 C C . LEU B 1 67 ? -4.414 0.863 2.715 1 98.88 67 LEU B C 1
ATOM 1547 O O . LEU B 1 67 ? -4.707 0.264 3.754 1 98.88 67 LEU B O 1
ATOM 1551 N N . ALA B 1 68 ? -3.754 0.299 1.717 1 98.81 68 ALA B N 1
ATOM 1552 C CA . ALA B 1 68 ? -3.271 -1.073 1.852 1 98.81 68 ALA B CA 1
ATOM 1553 C C . ALA B 1 68 ? -2.299 -1.2 3.021 1 98.81 68 ALA B C 1
ATOM 1555 O O . ALA B 1 68 ? -2.406 -2.127 3.828 1 98.81 68 ALA B O 1
ATOM 1556 N N . MET B 1 69 ? -1.421 -0.25 3.148 1 98.81 69 MET B N 1
ATOM 1557 C CA . MET B 1 69 ? -0.362 -0.276 4.152 1 98.81 69 MET B CA 1
ATOM 1558 C C . MET B 1 69 ? -0.937 -0.084 5.551 1 98.81 69 MET B C 1
ATOM 1560 O O . MET B 1 69 ? -0.625 -0.85 6.465 1 98.81 69 MET B O 1
ATOM 1564 N N . ILE B 1 70 ? -1.799 0.938 5.762 1 98.75 70 ILE B N 1
ATOM 1565 C CA . ILE B 1 70 ? -2.391 1.214 7.066 1 98.75 70 ILE B CA 1
ATOM 1566 C C . ILE B 1 70 ? -3.316 0.066 7.465 1 98.75 70 ILE B C 1
ATOM 1568 O O . ILE B 1 70 ? -3.4 -0.291 8.641 1 98.75 70 ILE B O 1
ATOM 1572 N N . GLY B 1 71 ? -3.996 -0.501 6.453 1 98.69 71 GLY B N 1
ATOM 1573 C CA . GLY B 1 71 ? -4.773 -1.702 6.719 1 98.69 71 GLY B CA 1
ATOM 1574 C C . GLY B 1 71 ? -3.938 -2.842 7.273 1 98.69 71 GLY B C 1
ATOM 1575 O O . GLY B 1 71 ? -4.328 -3.482 8.25 1 98.69 71 GLY B O 1
ATOM 1576 N N . ALA B 1 72 ? -2.838 -3.078 6.699 1 98.38 72 ALA B N 1
ATOM 1577 C CA . ALA B 1 72 ? -1.936 -4.129 7.164 1 98.38 72 ALA B CA 1
ATOM 1578 C C . ALA B 1 72 ? -1.478 -3.867 8.594 1 98.38 72 ALA B C 1
ATOM 1580 O O . ALA B 1 72 ? -1.287 -4.805 9.375 1 98.38 72 ALA B O 1
ATOM 1581 N N . LEU B 1 73 ? -1.297 -2.621 8.953 1 98.19 73 LEU B N 1
ATOM 1582 C CA . LEU B 1 73 ? -0.81 -2.23 10.273 1 98.19 73 LEU B CA 1
ATOM 1583 C C . LEU B 1 73 ? -1.922 -2.32 11.312 1 98.19 73 LEU B C 1
ATOM 1585 O O . LEU B 1 73 ? -1.656 -2.291 12.516 1 98.19 73 LEU B O 1
ATOM 1589 N N . GLY B 1 74 ? -3.17 -2.35 10.859 1 98.12 74 GLY B N 1
ATOM 1590 C CA . GLY B 1 74 ? -4.305 -2.477 11.758 1 98.12 74 GLY B CA 1
ATOM 1591 C C . GLY B 1 74 ? -4.625 -1.192 12.5 1 98.12 74 GLY B C 1
ATOM 1592 O O . GLY B 1 74 ? -5.152 -1.229 13.617 1 98.12 74 GLY B O 1
ATOM 1593 N N . LYS B 1 75 ? -4.242 -0.059 12.008 1 98.19 75 LYS B N 1
ATOM 1594 C CA . LYS B 1 75 ? -4.531 1.242 12.602 1 98.19 75 LYS B CA 1
ATOM 1595 C C . LYS B 1 75 ? -5.848 1.809 12.078 1 98.19 75 LYS B C 1
ATOM 1597 O O . LYS B 1 75 ? -5.852 2.73 11.266 1 98.19 75 LYS B O 1
ATOM 1602 N N . MET B 1 76 ? -6.941 1.439 12.68 1 98.31 76 MET B N 1
ATOM 1603 C CA . MET B 1 76 ? -8.242 1.615 12.047 1 98.31 76 MET B CA 1
ATOM 1604 C C . MET B 1 76 ? -8.727 3.057 12.172 1 98.31 76 MET B C 1
ATOM 1606 O O . MET B 1 76 ? -9.43 3.562 11.297 1 98.31 76 MET B O 1
ATOM 1610 N N . HIS B 1 77 ? -8.352 3.756 13.242 1 97.94 77 HIS B N 1
ATOM 1611 C CA . HIS B 1 77 ? -8.672 5.176 13.305 1 97.94 77 HIS B CA 1
ATOM 1612 C C . HIS B 1 77 ? -8.008 5.945 12.164 1 97.94 77 HIS B C 1
ATOM 1614 O O . HIS B 1 77 ? -8.648 6.746 11.484 1 97.94 77 HIS B O 1
ATOM 1620 N N . GLU B 1 78 ? -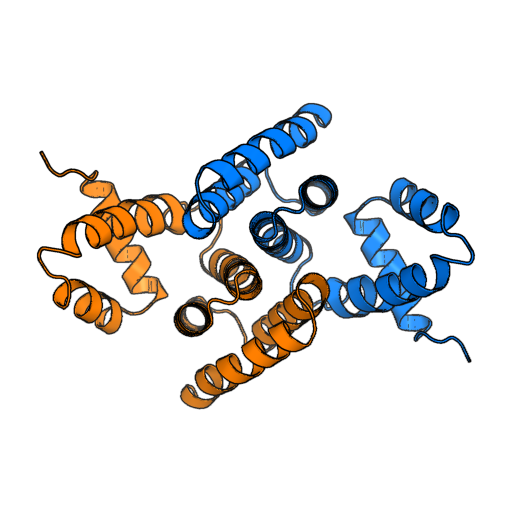6.738 5.691 12 1 98.06 78 GLU B N 1
ATOM 1621 C CA . GLU B 1 78 ? -6.004 6.301 10.898 1 98.06 78 GLU B CA 1
ATOM 1622 C C . GLU B 1 78 ? -6.543 5.836 9.547 1 98.06 78 GLU B C 1
ATOM 1624 O O . GLU B 1 78 ? -6.617 6.617 8.594 1 98.06 78 GLU B O 1
ATOM 1629 N N . TRP B 1 79 ? -6.875 4.555 9.445 1 98.75 79 TRP B N 1
ATOM 1630 C CA . TRP B 1 79 ? -7.418 4.016 8.203 1 98.75 79 TRP B CA 1
ATOM 1631 C C . TRP B 1 79 ? -8.68 4.762 7.789 1 98.75 79 TRP B C 1
ATOM 1633 O O . TRP B 1 79 ? -8.875 5.062 6.609 1 98.75 79 TRP B O 1
ATOM 1643 N N . GLU B 1 80 ? -9.484 5.105 8.734 1 98.69 80 GLU B N 1
ATOM 1644 C CA . GLU B 1 80 ? -10.711 5.848 8.453 1 98.69 80 GLU B CA 1
ATOM 1645 C C . GLU B 1 80 ? -10.398 7.23 7.895 1 98.69 80 GLU B C 1
ATOM 1647 O O . GLU B 1 80 ? -10.992 7.652 6.898 1 98.69 80 GLU B O 1
ATOM 1652 N N . ILE B 1 81 ? -9.516 7.941 8.484 1 98.19 81 ILE B N 1
ATOM 1653 C CA . ILE B 1 81 ? -9.117 9.281 8.055 1 98.19 81 ILE B CA 1
ATOM 1654 C C . ILE B 1 81 ? -8.586 9.227 6.629 1 98.19 81 ILE B C 1
ATOM 1656 O O . ILE B 1 81 ? -8.984 10.023 5.777 1 98.19 81 ILE B O 1
ATOM 1660 N N . HIS B 1 82 ? -7.766 8.258 6.363 1 98.69 82 HIS B N 1
ATOM 1661 C CA . HIS B 1 82 ? -7.133 8.172 5.055 1 98.69 82 HIS B CA 1
ATOM 1662 C C . HIS B 1 82 ? -8.094 7.613 4.012 1 98.69 82 HIS B C 1
ATOM 1664 O O . HIS B 1 82 ? -7.91 7.824 2.811 1 98.69 82 HIS B O 1
ATOM 1670 N N . CYS B 1 83 ? -9.078 6.828 4.461 1 98.81 83 CYS B N 1
ATOM 1671 C CA . CYS B 1 83 ? -10.125 6.426 3.529 1 98.81 83 CYS B CA 1
ATOM 1672 C C . CYS B 1 83 ? -10.891 7.637 3.008 1 98.81 83 CYS B C 1
ATOM 1674 O O . CYS B 1 83 ? -11.156 7.738 1.809 1 98.81 83 CYS B O 1
ATOM 1676 N N . ARG B 1 84 ? -11.219 8.57 3.885 1 98.5 84 ARG B N 1
ATOM 1677 C CA . ARG B 1 84 ? -11.828 9.828 3.455 1 98.5 84 ARG B CA 1
ATOM 1678 C C . ARG B 1 84 ? -10.906 10.594 2.514 1 98.5 84 ARG B C 1
ATOM 1680 O O . ARG B 1 84 ? -11.352 11.133 1.5 1 98.5 84 ARG B O 1
ATOM 1687 N N . GLY B 1 85 ? -9.617 10.672 2.891 1 98.31 85 GLY B N 1
ATOM 1688 C CA . GLY B 1 85 ? -8.641 11.305 2.021 1 98.31 85 GLY B CA 1
ATOM 1689 C C . GLY B 1 85 ? -8.562 10.656 0.65 1 98.31 85 GLY B C 1
ATOM 1690 O O . GLY B 1 85 ? -8.391 11.352 -0.356 1 98.31 85 GLY B O 1
ATOM 1691 N N . ALA B 1 86 ? -8.68 9.305 0.628 1 98.81 86 ALA B N 1
ATOM 1692 C CA . ALA B 1 86 ? -8.648 8.57 -0.636 1 98.81 86 ALA B CA 1
ATOM 1693 C C . ALA B 1 86 ? -9.836 8.953 -1.519 1 98.81 86 ALA B C 1
ATOM 1695 O O . ALA B 1 86 ? -9.688 9.125 -2.73 1 98.81 86 ALA B O 1
ATOM 1696 N N . ARG B 1 87 ? -10.953 9.062 -0.9 1 98.62 87 ARG B N 1
ATOM 1697 C CA . ARG B 1 87 ? -12.125 9.523 -1.637 1 98.62 87 ARG B CA 1
ATOM 1698 C C . ARG B 1 87 ? -11.906 10.922 -2.201 1 98.62 87 ARG B C 1
ATOM 1700 O O . ARG B 1 87 ? -12.219 11.18 -3.365 1 98.62 87 ARG B O 1
ATOM 1707 N N . THR B 1 88 ? -11.383 11.805 -1.456 1 98.25 88 THR B N 1
ATOM 1708 C CA . THR B 1 88 ? -11.047 13.156 -1.881 1 98.25 88 THR B CA 1
ATOM 1709 C C . THR B 1 88 ? -10.125 13.133 -3.092 1 98.25 88 THR B C 1
ATOM 1711 O O . THR B 1 88 ? -10.281 13.93 -4.016 1 98.25 88 THR B O 1
ATOM 1714 N N . ASN B 1 89 ? -9.195 12.156 -3.107 1 98.5 89 ASN B N 1
ATOM 1715 C CA . ASN B 1 89 ? -8.203 12.062 -4.176 1 98.5 89 ASN B CA 1
ATOM 1716 C C . ASN B 1 89 ? -8.75 11.305 -5.379 1 98.5 89 ASN B C 1
ATOM 1718 O O . ASN B 1 89 ? -8.031 11.086 -6.359 1 98.5 89 ASN B O 1
ATOM 1722 N N . GLY B 1 90 ? -9.984 10.812 -5.316 1 98.5 90 GLY B N 1
ATOM 1723 C CA . GLY B 1 90 ? -10.625 10.266 -6.504 1 98.5 90 GLY B CA 1
ATOM 1724 C C . GLY B 1 90 ? -10.703 8.75 -6.504 1 98.5 90 GLY B C 1
ATOM 1725 O O . GLY B 1 90 ? -11.062 8.141 -7.512 1 98.5 90 GLY B O 1
ATOM 1726 N N . VAL B 1 91 ? -10.367 8.07 -5.418 1 98.81 91 VAL B N 1
ATOM 1727 C CA . VAL B 1 91 ? -10.492 6.621 -5.344 1 98.81 91 VAL B CA 1
ATOM 1728 C C . VAL B 1 91 ? -11.969 6.234 -5.297 1 98.81 91 VAL B C 1
ATOM 1730 O O . VAL B 1 91 ? -12.719 6.734 -4.461 1 98.81 91 VAL B O 1
ATOM 1733 N N . SER B 1 92 ? -12.352 5.34 -6.16 1 98.56 92 SER B N 1
ATOM 1734 C CA . SER B 1 92 ? -13.758 4.984 -6.273 1 98.56 92 SER B CA 1
ATOM 1735 C C . SER B 1 92 ? -14.156 3.945 -5.227 1 98.56 92 SER B C 1
ATOM 1737 O O . SER B 1 92 ? -13.289 3.32 -4.609 1 98.56 92 SER B O 1
ATOM 1739 N N . ARG B 1 93 ? -15.484 3.736 -5.062 1 98.31 93 ARG B N 1
ATOM 1740 C CA . ARG B 1 93 ? -16 2.705 -4.172 1 98.31 93 ARG B CA 1
ATOM 1741 C C . ARG B 1 93 ? -15.5 1.324 -4.578 1 98.31 93 ARG B C 1
ATOM 1743 O O . ARG B 1 93 ? -15.117 0.521 -3.723 1 98.31 93 ARG B O 1
ATOM 1750 N N . ASP B 1 94 ? -15.508 1.059 -5.895 1 98.5 94 ASP B N 1
ATOM 1751 C CA . ASP B 1 94 ? -15.047 -0.233 -6.395 1 98.5 94 ASP B CA 1
ATOM 1752 C C . ASP B 1 94 ? -13.555 -0.428 -6.121 1 98.5 94 ASP B C 1
ATOM 1754 O O . ASP B 1 94 ? -13.117 -1.542 -5.84 1 98.5 94 ASP B O 1
ATOM 1758 N N . GLU B 1 95 ? -12.797 0.617 -6.234 1 98.69 95 GLU B N 1
ATOM 1759 C CA . GLU B 1 95 ? -11.367 0.521 -5.953 1 98.69 95 GLU B CA 1
ATOM 1760 C C . GLU B 1 95 ? -11.117 0.275 -4.469 1 98.69 95 GLU B C 1
ATOM 1762 O O . GLU B 1 95 ? -10.227 -0.495 -4.102 1 98.69 95 GLU B O 1
ATOM 1767 N N . ILE B 1 96 ? -11.891 0.924 -3.596 1 98.88 96 ILE B N 1
ATOM 1768 C CA . ILE B 1 96 ? -11.773 0.669 -2.162 1 98.88 96 ILE B CA 1
ATOM 1769 C C . ILE B 1 96 ? -12.086 -0.799 -1.875 1 98.88 96 ILE B C 1
ATOM 1771 O O . ILE B 1 96 ? -11.367 -1.449 -1.107 1 98.88 96 ILE B O 1
ATOM 1775 N N . ARG B 1 97 ? -13.125 -1.331 -2.49 1 98.62 97 ARG B N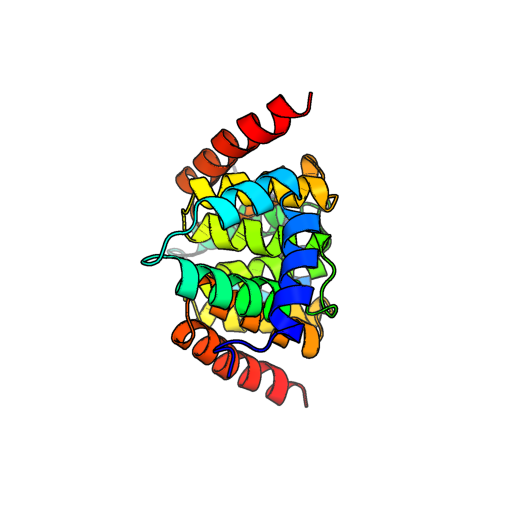 1
ATOM 1776 C CA . ARG B 1 97 ? -13.453 -2.744 -2.344 1 98.62 97 ARG B CA 1
ATOM 1777 C C . ARG B 1 97 ? -12.281 -3.629 -2.756 1 98.62 97 ARG B C 1
ATOM 1779 O O . ARG B 1 97 ? -11.914 -4.551 -2.029 1 98.62 97 ARG B O 1
ATOM 1786 N N . ALA B 1 98 ? -11.711 -3.338 -3.889 1 98.56 98 ALA B N 1
ATOM 1787 C CA . ALA B 1 98 ? -10.594 -4.133 -4.391 1 98.56 98 ALA B CA 1
ATOM 1788 C C . ALA B 1 98 ? -9.398 -4.047 -3.451 1 98.56 98 ALA B C 1
ATOM 1790 O O . ALA B 1 98 ? -8.695 -5.039 -3.236 1 98.56 98 ALA B O 1
ATOM 1791 N N . ILE B 1 99 ? -9.133 -2.887 -2.893 1 98.81 99 ILE B N 1
ATOM 1792 C CA . ILE B 1 99 ? -8.039 -2.701 -1.938 1 98.81 99 ILE B CA 1
ATOM 1793 C C . ILE B 1 99 ? -8.273 -3.592 -0.718 1 98.81 99 ILE B C 1
ATOM 1795 O O . ILE B 1 99 ? -7.348 -4.254 -0.241 1 98.81 99 ILE B O 1
ATOM 1799 N N . ILE B 1 100 ? -9.5 -3.65 -0.235 1 98.81 100 ILE B N 1
ATOM 1800 C CA . ILE B 1 100 ? -9.805 -4.426 0.962 1 98.81 100 ILE B CA 1
ATOM 1801 C C . ILE B 1 100 ? -9.68 -5.918 0.656 1 98.81 100 ILE B C 1
ATOM 1803 O O . ILE B 1 100 ? -9.234 -6.695 1.501 1 98.81 100 ILE B O 1
ATOM 1807 N N . HIS B 1 101 ? -10.008 -6.324 -0.546 1 98.31 101 HIS B N 1
ATOM 1808 C CA . HIS B 1 101 ? -9.789 -7.707 -0.947 1 98.31 101 HIS B CA 1
ATOM 1809 C C . HIS B 1 101 ? -8.312 -8.094 -0.827 1 98.31 101 HIS B C 1
ATOM 1811 O O . HIS B 1 101 ? -7.988 -9.164 -0.313 1 98.31 101 HIS B O 1
ATOM 1817 N N . VAL B 1 102 ? -7.465 -7.215 -1.231 1 97.44 102 VAL B N 1
ATOM 1818 C CA . VAL B 1 102 ? -6.031 -7.484 -1.176 1 97.44 102 VAL B CA 1
ATOM 1819 C C . VAL B 1 102 ? -5.57 -7.543 0.279 1 97.44 102 VAL B C 1
ATOM 1821 O O . VAL B 1 102 ? -4.742 -8.383 0.641 1 97.44 102 VAL B O 1
ATOM 1824 N N . ILE B 1 103 ? -6.094 -6.656 1.097 1 98.62 103 ILE B N 1
ATOM 1825 C CA . ILE B 1 103 ? -5.789 -6.707 2.521 1 98.62 103 ILE B CA 1
ATOM 1826 C C . ILE B 1 103 ? -6.207 -8.062 3.094 1 98.62 103 ILE B C 1
ATOM 1828 O O . ILE B 1 103 ? -5.5 -8.633 3.928 1 98.62 103 ILE B O 1
ATOM 1832 N N . GLY B 1 104 ? -7.363 -8.578 2.67 1 98.44 104 GLY B N 1
ATOM 1833 C CA . GLY B 1 104 ? -7.789 -9.898 3.1 1 98.44 104 GLY B CA 1
ATOM 1834 C C . GLY B 1 104 ? -6.82 -11 2.705 1 98.44 104 GLY B C 1
ATOM 1835 O O . GLY B 1 104 ? -6.57 -11.922 3.484 1 98.44 104 GLY B O 1
ATOM 1836 N N . ILE B 1 105 ? -6.277 -10.875 1.569 1 97.75 105 ILE B N 1
ATOM 1837 C CA . ILE B 1 105 ? -5.363 -11.875 1.024 1 97.75 105 ILE B CA 1
ATOM 1838 C C . ILE B 1 105 ? -4.062 -11.883 1.826 1 97.75 105 ILE B C 1
ATOM 1840 O O . ILE B 1 105 ? -3.557 -12.945 2.193 1 97.75 105 ILE B O 1
ATOM 1844 N N . TYR B 1 106 ? -3.547 -10.766 2.213 1 98 106 TYR B N 1
ATOM 1845 C CA . TYR B 1 106 ? -2.209 -10.688 2.789 1 98 106 TYR B CA 1
ATOM 1846 C C . TYR B 1 106 ? -2.277 -10.586 4.309 1 98 106 TYR B C 1
ATOM 1848 O O . TYR B 1 106 ? -1.347 -10.992 5.008 1 98 106 TYR B O 1
ATOM 1856 N N . CYS B 1 107 ? -3.4 -10.062 4.855 1 98.31 107 CYS B N 1
ATOM 1857 C CA . CYS B 1 107 ? -3.449 -9.781 6.281 1 98.31 107 CYS B CA 1
ATOM 1858 C C . CYS B 1 107 ? -4.555 -10.57 6.965 1 98.31 107 CYS B C 1
ATOM 1860 O O . CYS B 1 107 ? -4.734 -10.484 8.18 1 98.31 107 CYS B O 1
ATOM 1862 N N . GLY B 1 108 ? -5.398 -11.305 6.164 1 97.75 108 GLY B N 1
ATOM 1863 C CA . GLY B 1 108 ? -6.418 -12.172 6.734 1 97.75 108 GLY B CA 1
ATOM 1864 C C . GLY B 1 108 ? -7.809 -11.57 6.684 1 97.75 108 GLY B C 1
ATOM 1865 O O . GLY B 1 108 ? -7.961 -10.352 6.641 1 97.75 108 GLY B O 1
ATOM 1866 N N . VAL B 1 109 ? -8.773 -12.484 6.785 1 97.75 109 VAL B N 1
ATOM 1867 C CA . VAL B 1 109 ? -10.18 -12.141 6.613 1 97.75 109 VAL B CA 1
ATOM 1868 C C . VAL B 1 109 ? -10.625 -11.219 7.742 1 97.75 109 VAL B C 1
ATOM 1870 O O . VAL B 1 109 ? -11.305 -10.211 7.5 1 97.75 109 VAL B O 1
ATOM 1873 N N . PRO B 1 110 ? -10.172 -11.422 9.008 1 98.31 110 PRO B N 1
ATOM 1874 C CA . PRO B 1 110 ? -10.625 -10.508 10.055 1 98.31 110 PRO B CA 1
ATOM 1875 C C . PRO B 1 110 ? -10.188 -9.062 9.812 1 98.31 110 PRO B C 1
ATOM 1877 O O . PRO B 1 110 ? -10.961 -8.133 10.062 1 98.31 110 PRO B O 1
ATOM 1880 N N . GLN B 1 111 ? -8.977 -8.891 9.289 1 98.69 111 GLN B N 1
ATOM 1881 C CA . GLN B 1 111 ? -8.492 -7.539 9.008 1 98.69 111 GLN B CA 1
ATOM 1882 C C . GLN B 1 111 ? -9.305 -6.887 7.895 1 98.69 111 GLN B C 1
ATOM 1884 O O . GLN B 1 111 ? -9.641 -5.703 7.977 1 98.69 111 GLN B O 1
ATOM 1889 N N . ALA B 1 112 ? -9.594 -7.645 6.902 1 98.69 112 ALA B N 1
ATOM 1890 C CA . ALA B 1 112 ? -10.406 -7.137 5.801 1 98.69 112 ALA B CA 1
ATOM 1891 C C . ALA B 1 112 ? -11.805 -6.738 6.281 1 98.69 112 ALA B C 1
ATOM 1893 O O . ALA B 1 112 ? -12.328 -5.695 5.891 1 98.69 112 ALA B O 1
ATOM 1894 N N . LEU B 1 113 ? -12.359 -7.57 7.078 1 98.62 113 LEU B N 1
ATOM 1895 C CA . LEU B 1 113 ? -13.711 -7.285 7.57 1 98.62 113 LEU B CA 1
ATOM 1896 C C . LEU B 1 113 ? -13.727 -6 8.398 1 98.62 113 LEU B C 1
ATOM 1898 O O . LEU B 1 113 ? -14.688 -5.234 8.336 1 98.62 113 LEU B O 1
ATOM 1902 N N . GLU B 1 114 ? -12.703 -5.762 9.133 1 98.5 114 GLU B N 1
ATOM 1903 C CA . GLU B 1 114 ? -12.594 -4.5 9.859 1 98.5 114 GLU B CA 1
ATOM 1904 C C . GLU B 1 114 ? -12.531 -3.314 8.906 1 98.5 114 GLU B C 1
ATOM 1906 O O . GLU B 1 114 ? -13.188 -2.295 9.133 1 98.5 114 GLU B O 1
ATOM 1911 N N . CYS B 1 115 ? -11.727 -3.459 7.914 1 98.81 115 CYS B N 1
ATOM 1912 C CA . CYS B 1 115 ? -11.648 -2.4 6.914 1 98.81 115 CYS B CA 1
ATOM 1913 C C . CYS B 1 115 ? -13 -2.156 6.262 1 98.81 115 CYS B C 1
ATOM 1915 O O . CYS B 1 115 ? -13.391 -1.009 6.035 1 98.81 115 CYS B O 1
ATOM 1917 N N . PHE B 1 116 ? -13.75 -3.258 5.988 1 98.81 116 PHE B N 1
ATOM 1918 C CA . PHE B 1 116 ? -15.062 -3.107 5.383 1 98.81 116 PHE B CA 1
ATOM 1919 C C . PHE B 1 116 ? -16 -2.352 6.312 1 98.81 116 PHE B C 1
ATOM 1921 O O . PHE B 1 116 ? -16.781 -1.513 5.867 1 98.81 116 PHE B O 1
ATOM 1928 N N . ARG B 1 117 ? -15.945 -2.67 7.551 1 98.31 117 ARG B N 1
ATOM 1929 C CA . ARG B 1 117 ? -16.812 -1.979 8.508 1 98.31 117 ARG B CA 1
ATOM 1930 C C . ARG B 1 117 ? -16.516 -0.481 8.516 1 98.31 117 ARG B C 1
ATOM 1932 O O . ARG B 1 117 ? -17.438 0.333 8.469 1 98.31 117 ARG B O 1
ATOM 1939 N N . VAL B 1 118 ? -15.305 -0.11 8.57 1 98.56 118 VAL B N 1
ATOM 1940 C CA . VAL B 1 118 ? -14.906 1.293 8.609 1 98.56 118 VAL B CA 1
ATOM 1941 C C . VAL B 1 118 ? -15.258 1.966 7.281 1 98.56 118 VAL B C 1
ATOM 1943 O O . VAL B 1 118 ? -15.773 3.084 7.262 1 98.56 118 VAL B O 1
ATOM 1946 N N . ALA B 1 119 ? -14.938 1.33 6.164 1 98.69 119 ALA B N 1
ATOM 1947 C CA . ALA B 1 119 ? -15.227 1.876 4.84 1 98.69 119 ALA B CA 1
ATOM 1948 C C . ALA B 1 119 ? -16.703 2.188 4.688 1 98.69 119 ALA B C 1
ATOM 1950 O O . ALA B 1 119 ? -17.078 3.201 4.09 1 98.69 119 ALA B O 1
ATOM 1951 N N . ARG B 1 120 ? -17.531 1.274 5.188 1 97.81 120 ARG B N 1
ATOM 1952 C CA . ARG B 1 120 ? -18.969 1.48 5.09 1 97.81 120 ARG B CA 1
ATOM 1953 C C . ARG B 1 120 ? -19.375 2.789 5.758 1 97.81 120 ARG B C 1
ATOM 1955 O O . ARG B 1 120 ? -20.203 3.531 5.223 1 97.81 120 ARG B O 1
ATOM 1962 N N . ARG B 1 121 ? -18.859 3.07 6.887 1 96.88 121 ARG B N 1
ATOM 1963 C CA . ARG B 1 121 ? -19.156 4.316 7.582 1 96.88 121 ARG B CA 1
ATOM 1964 C C . ARG B 1 121 ? -18.734 5.523 6.75 1 96.88 121 ARG B C 1
ATOM 1966 O O . ARG B 1 121 ? -19.484 6.5 6.641 1 96.88 121 ARG B O 1
ATOM 1973 N N . VAL B 1 122 ? -17.578 5.477 6.152 1 97.88 122 VAL B N 1
ATOM 1974 C CA . VAL B 1 122 ? -17.047 6.574 5.348 1 97.88 122 VAL B CA 1
ATOM 1975 C C . VAL B 1 122 ? -17.922 6.773 4.113 1 97.88 122 VAL B C 1
ATOM 1977 O O . VAL B 1 122 ? -18.344 7.898 3.812 1 97.88 122 VAL B O 1
ATOM 1980 N N . LEU B 1 123 ? -18.25 5.684 3.43 1 97.69 123 LEU B N 1
ATOM 1981 C CA . LEU B 1 123 ? -18.969 5.758 2.164 1 97.69 123 LEU B CA 1
ATOM 1982 C C . LEU B 1 123 ? -20.438 6.141 2.391 1 97.69 123 LEU B C 1
ATOM 1984 O O . LEU B 1 123 ? -21.031 6.863 1.582 1 97.69 123 LEU B O 1
ATOM 1988 N N . ASP B 1 124 ? -21 5.637 3.473 1 95.19 124 ASP B N 1
ATOM 1989 C CA . ASP B 1 124 ? -22.391 5.969 3.805 1 95.19 124 ASP B CA 1
ATOM 1990 C C . ASP B 1 124 ? -22.531 7.449 4.148 1 95.19 124 ASP B C 1
ATOM 1992 O O . ASP B 1 124 ? -23.578 8.047 3.936 1 95.19 124 ASP B O 1
ATOM 1996 N N . SER B 1 125 ? -21.516 8.023 4.68 1 92.75 125 SER B N 1
ATOM 1997 C CA . SER B 1 125 ? -21.562 9.43 5.066 1 92.75 125 SER B CA 1
ATOM 1998 C C . SER B 1 125 ? -21.531 10.336 3.844 1 92.75 125 SER B C 1
ATOM 2000 O O . SER B 1 125 ? -21.875 11.516 3.932 1 92.75 125 SER B O 1
ATOM 2002 N N . GLU B 1 126 ? -21.125 9.844 2.738 1 89.25 126 GLU B N 1
ATOM 2003 C CA . GLU B 1 126 ? -21.094 10.602 1.492 1 89.25 126 GLU B CA 1
ATOM 2004 C C . GLU B 1 126 ? -22.469 10.633 0.832 1 89.25 126 GLU B C 1
ATOM 2006 O O . GLU B 1 126 ? -22.734 11.492 -0.013 1 89.25 126 GLU B O 1
ATOM 2011 N N . ASP B 1 127 ? -23.266 9.578 0.976 1 77.12 127 ASP B N 1
ATOM 2012 C CA . ASP B 1 127 ? -24.578 9.461 0.351 1 77.12 127 ASP B CA 1
ATOM 2013 C C . ASP B 1 127 ? -25.641 10.258 1.124 1 77.12 127 ASP B C 1
ATOM 2015 O O . ASP B 1 127 ? -26.547 10.844 0.528 1 77.12 127 ASP B O 1
#

Sequence (254 aa):
MSTFDEDLFLKGLEQRKATLGAEYVERNLAAADEFTRPFQEAMTAWCWGFGWGDDVIEPKTRSMMNLAMIGALGKMHEWEIHCRGARTNGVSRDEIRAIIHVIGIYCGVPQALECFRVARRVLDSEDMSTFDEDLFLKGLEQRKATLGAEYVERNLAAADEFTRPFQEAMTAWCWGFGWGDDVIEPKTRSMMNLAMIGALGKMHEWEIHCRGARTNGVSRDEIRAIIHVIGIYCGVPQALECFRVARRVLDSED

InterPro domains:
  IPR003779 Alkyl hydroperoxide reductase AhpD/CMD-like [PF02627] (39-120)
  IPR029032 AhpD-like [G3DSA:1.20.1290.10] (2-126)
  IPR029032 AhpD-like [SSF69118] (2-125)
  IPR052512 4-carboxymuconolactone decarboxylase/NDH-1 regulator [PTHR33570] (6-126)

Foldseek 3Di:
DPPADVVLLVQLLVQCCLQQNNVVSVVVQVPDDPVCNVVVSVCSSVCRRVNVVPPPDQQLVVLLVVLLVVLLVLVLVVNLSSLLSNVSSPQDPVSLLVSLVVSCVPRNDVSSVSSVVSNCVSVVVVD/DLPADVVLLVQLLVQCCLQQNNVVSVVVQVPDDPVCNSVVSVCSSVCRRVNVVDPPDQQLVVLLVVLLVVLLVLVLVVNLSSLLSNVSSPQDPVSLLVSLVVSCVPRNDVSSVSSVVSNCVSVVVVD

Solvent-accessible surface area (backbone atoms only — not comparable to full-atom values): 13211 Å² total; per-residue (Å²): 127,74,93,51,63,62,67,38,30,53,48,3,48,54,45,43,24,68,39,61,32,54,70,57,48,51,52,55,61,65,67,47,43,86,86,46,34,66,55,53,52,45,44,34,19,47,48,20,16,57,42,69,50,41,77,82,54,54,67,39,59,48,33,52,20,45,50,32,23,34,51,60,71,65,41,61,73,60,37,47,54,47,48,53,18,21,46,66,47,64,50,46,73,67,46,52,51,53,45,38,49,47,35,23,69,77,58,33,61,71,52,21,52,52,50,49,56,48,47,48,56,57,56,58,71,72,108,129,73,93,51,61,62,68,38,29,53,49,3,48,54,46,42,23,70,36,61,32,54,68,56,48,51,54,56,60,66,68,46,44,86,86,46,35,64,55,53,53,46,44,33,20,47,48,20,15,57,43,69,50,42,78,81,55,52,67,42,58,48,32,50,20,46,50,32,24,35,53,63,70,65,43,60,73,60,38,46,54,47,50,54,18,20,43,67,48,66,49,46,74,67,45,51,52,53,47,36,49,47,35,24,68,77,59,32,60,71,52,21,52,52,51,50,57,48,48,49,56,58,57,58,70,74,108

pLDDT: mean 95.13, std 8.27, range [39.75, 98.88]

Organism: Ruegeria pomeroyi (strain ATCC 700808 / DSM 15171 / DSS-3) (NCBI:txid246200)

Radius of gyration: 19.36 Å; Cα contacts (8 Å, |Δi|>4): 343; chains: 2; bounding box: 46×62×41 Å